Protein AF-A0A6N9Z8T5-F1 (afdb_monomer)

Solvent-accessible surface area (backbone atoms only — not comparable to full-atom values): 19908 Å² total; per-residue (Å²): 130,80,79,78,50,82,59,56,23,28,46,46,47,50,52,37,53,75,67,70,48,54,72,66,52,38,28,56,35,6,56,72,63,30,86,87,50,75,51,44,50,63,69,56,51,54,30,20,47,70,57,76,38,83,77,75,54,72,61,49,42,52,19,49,19,59,31,62,47,42,64,58,58,70,54,64,28,48,66,93,42,38,81,41,68,28,82,37,85,72,43,36,85,70,68,31,24,15,46,58,56,45,63,73,52,71,75,62,76,79,84,77,61,65,94,49,71,27,40,59,50,48,53,50,50,54,48,47,44,50,48,51,51,45,51,51,52,47,53,46,49,51,52,53,51,53,53,48,50,55,53,49,54,52,48,51,49,52,42,52,53,50,32,73,72,42,92,43,67,72,58,27,53,54,36,53,53,48,48,54,51,50,53,31,37,52,31,49,44,51,48,52,52,49,51,55,46,48,53,44,51,51,52,38,46,76,73,70,49,83,76,56,66,73,57,52,51,57,55,49,57,74,56,56,77,60,54,81,83,78,58,53,58,60,71,58,25,50,54,49,48,24,59,77,68,70,45,93,55,57,60,50,78,72,50,90,51,50,73,54,32,40,48,54,42,55,51,48,45,53,48,36,49,52,54,20,66,69,36,71,93,58,28,63,68,39,37,52,48,30,53,51,55,42,50,38,46,47,55,72,29,67,89,34,67,80,28,46,76,69,56,61,48,68,64,50,31,64,70,40,42,68,47,22,62,75,69,62,45,78,62,61,60,68,73,79,56,83,92,84,74,90,79,65,63,69,66,54,48,60,64,64,68,76,113

pLDDT: mean 73.82, std 14.18, range [29.81, 97.25]

Nearest PDB structures (foldseek):
  2v0o-assembly2_C  TM=2.988E-01  e=8.158E-01  Homo sapiens
  4zva-assembly1_B  TM=3.288E-01  e=4.352E+00  Escherichia coli K-12
  4zvb-assembly2_D  TM=3.282E-01  e=5.366E+00  Escherichia coli K-12
  7aan-assembly1_B  TM=2.754E-01  e=2.864E+00  Homo sapiens
  7aal-assembly1_B  TM=2.688E-01  e=4.003E+00  Homo sapiens

Foldseek 3Di:
DPDQDPALLSLLVVLCVLLVHDLVQLQVQLVVQLPPQDGDDSVNNVCSNVVVDRDDDPSRLVSNCRSSVHDSLSSQADLLFQADQRPHPPRNVVSHGSVRSVVVPPPPDPVPRDDGSNNVVVLVSVLSNLLVVLVVVLVVLLVVLVVLVVVLVVLLVVLVVVLVVDPDPVSNVLSVLLNLLSLLLNLLLLVVSVVSNVVSVVVNVVSVHDDPVVVVVVSVVSVVVPPVPRHDDNVRSLVVLCVLLVNPCSCLLVDPPLVSLLCSLVVSLVVLLVVLVVCPVVNQSSLSSSVSNNSSSCSSCVVPVSSVVSDPLVVSQVSSVVVCVLQVNDGPVVVPDDDDDPDPSVVVNVVSVPD

Structure (mmCIF, N/CA/C/O backbone):
data_AF-A0A6N9Z8T5-F1
#
_entry.id   AF-A0A6N9Z8T5-F1
#
loop_
_atom_site.group_PDB
_atom_site.id
_atom_site.type_symbol
_atom_site.label_atom_id
_atom_site.label_alt_id
_atom_site.label_comp_id
_atom_site.label_asym_id
_atom_site.label_entity_id
_atom_site.label_seq_id
_atom_site.pdbx_PDB_ins_code
_atom_site.Cartn_x
_atom_site.Cartn_y
_atom_site.Cartn_z
_atom_site.occupancy
_atom_site.B_iso_or_equiv
_atom_site.auth_seq_id
_atom_site.auth_comp_id
_atom_site.auth_asym_id
_atom_site.auth_atom_id
_atom_site.pdbx_PDB_model_num
ATOM 1 N N . MET A 1 1 ? -4.431 -19.163 17.901 1.00 39.31 1 MET A N 1
ATOM 2 C CA . MET A 1 1 ? -5.172 -17.897 17.688 1.00 39.31 1 MET A CA 1
ATOM 3 C C . MET A 1 1 ? -6.662 -18.212 17.693 1.00 39.31 1 MET A C 1
ATOM 5 O O . MET A 1 1 ? -7.067 -19.057 16.906 1.00 39.31 1 MET A O 1
ATOM 9 N N . ARG A 1 2 ? -7.466 -17.622 18.594 1.00 37.50 2 ARG A N 1
ATOM 10 C CA . ARG A 1 2 ? -8.939 -17.754 18.542 1.00 37.50 2 ARG A CA 1
ATOM 11 C C . ARG A 1 2 ? -9.430 -17.256 17.174 1.00 37.50 2 ARG A C 1
ATOM 13 O O . ARG A 1 2 ? -8.887 -16.268 16.684 1.00 37.50 2 ARG A O 1
ATOM 20 N N . LYS A 1 3 ? -10.413 -17.942 16.571 1.00 45.28 3 LYS A N 1
ATOM 21 C CA . LYS A 1 3 ? -11.135 -17.487 15.367 1.00 45.28 3 LYS A CA 1
ATOM 22 C C . LYS A 1 3 ? -11.494 -16.012 15.592 1.00 45.28 3 LYS A C 1
ATOM 24 O O . LYS A 1 3 ? -12.227 -15.728 16.538 1.00 45.28 3 LYS A O 1
ATOM 29 N N . ARG A 1 4 ? -10.905 -15.082 14.824 1.00 55.09 4 ARG A N 1
ATOM 30 C CA . ARG A 1 4 ? -11.317 -13.670 14.874 1.00 55.09 4 ARG A CA 1
ATOM 31 C C . ARG A 1 4 ? -12.806 -13.664 14.544 1.00 55.09 4 ARG A C 1
ATOM 33 O O . ARG A 1 4 ? -13.203 -14.253 13.543 1.00 55.09 4 ARG A O 1
ATOM 40 N N . SER A 1 5 ? -13.614 -13.135 15.449 1.00 53.88 5 SER A N 1
ATOM 41 C CA . SER A 1 5 ? -15.063 -13.138 15.326 1.00 53.88 5 SER A CA 1
ATOM 42 C C . SER A 1 5 ? -15.447 -12.203 14.186 1.00 53.88 5 SER A C 1
ATOM 44 O O . SER A 1 5 ? -15.178 -11.006 14.232 1.00 53.88 5 SER A O 1
ATOM 46 N N . GLU A 1 6 ? -16.008 -12.787 13.133 1.00 75.00 6 GLU A N 1
ATOM 47 C CA . GLU A 1 6 ? -16.496 -12.070 11.961 1.00 75.00 6 GLU A CA 1
ATOM 48 C C . GLU A 1 6 ? -17.589 -11.073 12.386 1.00 75.00 6 GLU A C 1
ATOM 50 O O . GLU A 1 6 ? -18.514 -11.426 13.122 1.00 75.00 6 GLU A O 1
ATOM 55 N N . GLY A 1 7 ? -17.469 -9.819 11.941 1.00 85.88 7 GLY A N 1
ATOM 56 C CA . GLY A 1 7 ? -18.470 -8.770 12.149 1.00 85.88 7 GLY A CA 1
ATOM 57 C C . GLY A 1 7 ? -18.211 -7.797 13.309 1.00 85.88 7 GLY A C 1
ATOM 58 O O . GLY A 1 7 ? -17.271 -7.923 14.097 1.00 85.88 7 GLY A O 1
ATOM 59 N N . LEU A 1 8 ? -19.088 -6.792 13.403 1.00 88.69 8 LEU A N 1
ATOM 60 C CA . LEU A 1 8 ? -18.984 -5.647 14.317 1.00 88.69 8 LEU A CA 1
ATOM 61 C C . LEU A 1 8 ? -18.851 -6.056 15.792 1.00 88.69 8 LEU A C 1
ATOM 63 O O . LEU A 1 8 ? -17.946 -5.604 16.491 1.00 88.69 8 LEU A O 1
ATOM 67 N N . GLY A 1 9 ? -19.728 -6.945 16.262 1.00 92.12 9 GLY A N 1
ATOM 68 C CA . GLY A 1 9 ? -19.735 -7.416 17.649 1.00 92.12 9 GLY A CA 1
ATOM 69 C C . GLY A 1 9 ? -18.440 -8.107 18.063 1.00 92.12 9 GLY A C 1
ATOM 70 O O . GLY A 1 9 ? -17.908 -7.870 19.148 1.00 92.12 9 GLY A O 1
ATOM 71 N N . GLY A 1 10 ? -17.893 -8.914 17.153 1.00 90.69 10 GLY A N 1
ATOM 72 C CA . GLY A 1 10 ? -16.620 -9.582 17.347 1.00 90.69 10 GLY A CA 1
ATOM 73 C C . GLY A 1 10 ? -15.454 -8.615 17.507 1.00 90.69 10 GLY A C 1
ATOM 74 O O . GLY A 1 10 ? -14.617 -8.784 18.398 1.00 90.69 10 GLY A O 1
ATOM 75 N N . ARG A 1 11 ? -15.452 -7.562 16.687 1.00 89.56 11 ARG A N 1
ATOM 76 C CA . ARG A 1 11 ? -14.461 -6.488 16.739 1.00 89.56 11 ARG A CA 1
ATOM 77 C C . ARG A 1 11 ? -14.548 -5.679 18.029 1.00 89.56 11 ARG A C 1
ATOM 79 O O . ARG A 1 11 ? -13.515 -5.446 18.651 1.00 89.56 11 ARG A O 1
ATOM 86 N N . ILE A 1 12 ? -15.757 -5.315 18.466 1.00 93.06 12 ILE A N 1
ATOM 87 C CA . ILE A 1 12 ? -15.986 -4.609 19.739 1.00 93.06 12 ILE A CA 1
ATOM 88 C C . ILE A 1 12 ? -15.460 -5.443 20.912 1.00 93.06 12 ILE A C 1
ATOM 90 O O . ILE A 1 12 ? -14.682 -4.933 21.718 1.00 93.06 12 ILE A O 1
ATOM 94 N N . ALA A 1 13 ? -15.805 -6.735 20.968 1.00 93.88 13 ALA A N 1
ATOM 95 C CA . ALA A 1 13 ? -15.322 -7.635 22.013 1.00 93.88 13 ALA A CA 1
ATOM 96 C C . ALA A 1 13 ? -13.790 -7.716 22.022 1.00 93.88 13 ALA A C 1
ATOM 98 O O . ALA A 1 13 ? -13.155 -7.625 23.074 1.00 93.88 13 ALA A O 1
ATOM 99 N N . TRP A 1 14 ? -13.183 -7.873 20.842 1.00 89.50 14 TRP A N 1
ATOM 100 C CA . TRP A 1 14 ? -11.733 -7.952 20.700 1.00 89.50 14 TRP A CA 1
ATOM 101 C C . TRP A 1 14 ? -11.038 -6.655 21.142 1.00 89.50 14 TRP A C 1
ATOM 103 O O . TRP A 1 14 ? -10.092 -6.726 21.924 1.00 89.50 14 TRP A O 1
ATOM 113 N N . LEU A 1 15 ? -11.540 -5.485 20.728 1.00 89.44 15 LEU A N 1
ATOM 114 C CA . LEU A 1 15 ? -11.015 -4.179 21.143 1.00 89.44 15 LEU A CA 1
ATOM 115 C C . LEU A 1 15 ? -11.153 -3.958 22.652 1.00 89.44 15 LEU A C 1
ATOM 117 O O . LEU A 1 15 ? -10.188 -3.555 23.296 1.00 89.44 15 LEU A O 1
ATOM 121 N N . ARG A 1 16 ? -12.310 -4.288 23.240 1.00 93.31 16 ARG A N 1
ATOM 122 C CA . ARG A 1 16 ? -12.526 -4.215 24.692 1.00 93.31 16 ARG A CA 1
ATOM 123 C C . ARG A 1 16 ? -11.528 -5.091 25.453 1.00 93.31 16 ARG A C 1
ATOM 125 O O . ARG A 1 16 ? -10.909 -4.630 26.412 1.00 93.31 16 ARG A O 1
ATOM 132 N N . HIS A 1 17 ? -11.352 -6.341 25.019 1.00 90.62 17 HIS A N 1
ATOM 133 C CA . HIS A 1 17 ? -10.397 -7.265 25.629 1.00 90.62 17 HIS A CA 1
ATOM 134 C C . HIS A 1 17 ? -8.953 -6.779 25.499 1.00 90.62 17 HIS A C 1
ATOM 136 O O . HIS A 1 17 ? -8.186 -6.903 26.452 1.00 90.62 17 HIS A O 1
ATOM 142 N N . LEU A 1 18 ? -8.589 -6.207 24.351 1.00 81.62 18 LEU A N 1
ATOM 143 C CA . LEU A 1 18 ? -7.261 -5.644 24.125 1.00 81.62 18 LEU A CA 1
ATOM 144 C C . LEU A 1 18 ? -7.004 -4.406 25.004 1.00 81.62 18 LEU A C 1
ATOM 146 O O . LEU A 1 18 ? -5.881 -4.212 25.461 1.00 81.62 18 LEU A O 1
ATOM 150 N N . SER A 1 19 ? -8.045 -3.626 25.313 1.00 81.81 19 SER A N 1
ATOM 151 C CA . SER A 1 19 ? -7.997 -2.531 26.293 1.00 81.81 19 SER A CA 1
ATOM 152 C C . SER A 1 19 ? -7.996 -2.999 27.756 1.00 81.81 19 SER A C 1
ATOM 154 O O . SER A 1 19 ? -7.839 -2.173 28.651 1.00 81.81 19 SER A O 1
ATOM 156 N N . GLY A 1 20 ? -8.176 -4.298 28.021 1.00 86.88 20 GLY A N 1
ATOM 157 C CA . GLY A 1 20 ? -8.212 -4.856 29.376 1.00 86.88 20 GLY A CA 1
ATOM 158 C C . GLY A 1 20 ? -9.459 -4.486 30.186 1.00 86.88 20 GLY A C 1
ATOM 159 O O . GLY A 1 20 ? -9.417 -4.561 31.409 1.00 86.88 20 GLY A O 1
ATOM 160 N N . LEU A 1 21 ? -10.552 -4.083 29.529 1.00 91.88 21 LEU A N 1
ATOM 161 C CA . LEU A 1 21 ? -11.784 -3.643 30.193 1.00 91.88 21 LEU A CA 1
ATOM 162 C C . LEU A 1 21 ? -12.809 -4.784 30.289 1.00 91.88 21 LEU A C 1
ATOM 164 O O . LEU A 1 21 ? -13.015 -5.549 29.337 1.00 91.88 21 LEU A O 1
ATOM 168 N N . SER A 1 22 ? -13.488 -4.892 31.430 1.00 96.25 22 SER A N 1
ATOM 169 C CA . SER A 1 22 ? -14.684 -5.731 31.564 1.00 96.25 22 SER A CA 1
ATOM 170 C C . SER A 1 22 ? -15.893 -5.087 30.866 1.00 96.25 22 SER A C 1
ATOM 172 O O . SER A 1 22 ? -15.829 -3.946 30.403 1.00 96.25 22 SER A O 1
ATOM 174 N N . VAL A 1 23 ? -16.999 -5.825 30.730 1.00 97.25 23 VAL A N 1
ATOM 175 C CA . VAL A 1 23 ? -18.243 -5.264 30.165 1.00 97.25 23 VAL A CA 1
ATOM 176 C C . VAL A 1 23 ? -18.761 -4.159 31.090 1.00 97.25 23 VAL A C 1
ATOM 178 O O . VAL A 1 23 ? -19.171 -3.095 30.633 1.00 97.25 23 VAL A O 1
ATOM 181 N N . GLU A 1 24 ? -18.668 -4.404 32.391 1.00 97.06 24 GLU A N 1
ATOM 182 C CA . GLU A 1 24 ? -19.081 -3.529 33.476 1.00 97.06 24 GLU A CA 1
ATOM 183 C C . GLU A 1 24 ? -18.257 -2.229 33.476 1.00 97.06 24 GLU A C 1
ATOM 185 O O . GLU A 1 24 ? -18.825 -1.141 33.583 1.00 97.06 24 GLU A O 1
ATOM 190 N N . ASP A 1 25 ? -16.942 -2.313 33.234 1.00 95.31 25 ASP A N 1
ATOM 191 C CA . ASP A 1 25 ? -16.071 -1.135 33.110 1.00 95.31 25 ASP A CA 1
ATOM 192 C C . ASP A 1 25 ? -16.461 -0.246 31.926 1.00 95.31 25 ASP A C 1
ATOM 194 O O . ASP A 1 25 ? -16.451 0.981 32.041 1.00 95.31 25 ASP A O 1
ATOM 198 N N . VAL A 1 26 ? -16.808 -0.848 30.782 1.00 95.44 26 VAL A N 1
ATOM 199 C CA . VAL A 1 26 ? -17.222 -0.103 29.582 1.00 95.44 26 VAL A CA 1
ATOM 200 C C . VAL A 1 26 ? -18.555 0.600 29.817 1.00 95.44 26 VAL A C 1
ATOM 202 O O . VAL A 1 26 ? -18.696 1.765 29.448 1.00 95.44 26 VAL A O 1
ATOM 205 N N . VAL A 1 27 ? -19.513 -0.061 30.470 1.00 95.88 27 VAL A N 1
ATOM 206 C CA . VAL A 1 27 ? -20.801 0.546 30.847 1.00 95.88 27 VAL A CA 1
ATOM 207 C C . VAL A 1 27 ? -20.580 1.715 31.811 1.00 95.88 27 VAL A C 1
ATOM 209 O O . VAL A 1 27 ? -21.013 2.832 31.530 1.00 95.88 27 VAL A O 1
ATOM 212 N N . ALA A 1 28 ? -19.804 1.514 32.879 1.00 93.94 28 ALA A N 1
ATOM 213 C CA . ALA A 1 28 ? -19.499 2.563 33.852 1.00 93.94 28 ALA A CA 1
ATOM 214 C C . ALA A 1 28 ? -18.686 3.727 33.247 1.00 93.94 28 ALA A C 1
ATOM 216 O O . ALA A 1 28 ? -18.812 4.884 33.658 1.00 93.94 28 ALA A O 1
ATOM 217 N N . ALA A 1 29 ? -17.806 3.455 32.279 1.00 91.94 29 ALA A N 1
ATOM 218 C CA . ALA A 1 29 ? -17.087 4.491 31.538 1.00 91.94 29 ALA A CA 1
ATOM 219 C C . ALA A 1 29 ? -18.013 5.251 30.580 1.00 91.94 29 ALA A C 1
ATOM 221 O O . ALA A 1 29 ? -17.902 6.474 30.481 1.00 91.94 29 ALA A O 1
ATOM 222 N N . SER A 1 30 ? -18.939 4.552 29.916 1.00 93.56 30 SER A N 1
ATOM 223 C CA . SER A 1 30 ? -19.968 5.166 29.081 1.00 93.56 30 SER A CA 1
ATOM 224 C C . SER A 1 30 ? -20.829 6.114 29.911 1.00 93.56 30 SER A C 1
ATOM 226 O O . SER A 1 30 ? -20.929 7.281 29.551 1.00 93.56 30 SER A O 1
ATOM 228 N N . GLU A 1 31 ? -21.368 5.684 31.051 1.00 91.62 31 GLU A N 1
ATOM 229 C CA . GLU A 1 31 ? -22.196 6.531 31.924 1.00 91.62 31 GLU A CA 1
ATOM 230 C C . GLU A 1 31 ? -21.490 7.826 32.333 1.00 91.62 31 GLU A C 1
ATOM 232 O O . GLU A 1 31 ? -22.061 8.910 32.219 1.00 91.62 31 GLU A O 1
ATOM 237 N N . ARG A 1 32 ? -20.216 7.731 32.726 1.00 90.75 32 ARG A N 1
ATOM 238 C CA . ARG A 1 32 ? -19.420 8.900 33.127 1.00 90.75 32 ARG A CA 1
ATOM 239 C C . ARG A 1 32 ? -19.120 9.856 31.975 1.00 90.75 32 ARG A C 1
ATOM 241 O O . ARG A 1 32 ? -19.073 11.062 32.190 1.00 90.75 32 ARG A O 1
ATOM 248 N N . LYS A 1 33 ? -18.870 9.333 30.772 1.00 86.50 33 LYS A N 1
ATOM 249 C CA . LYS A 1 33 ? -18.385 10.125 29.628 1.00 86.50 33 LYS A CA 1
ATOM 250 C C . LYS A 1 33 ? -19.478 10.580 28.663 1.00 86.50 33 LYS A C 1
ATOM 252 O O . LYS A 1 33 ? -19.209 11.433 27.826 1.00 86.50 33 LYS A O 1
ATOM 257 N N . SER A 1 34 ? -20.693 10.039 28.752 1.00 74.88 34 SER A N 1
ATOM 258 C CA . SER A 1 34 ? -21.723 10.268 27.726 1.00 74.88 34 SER A CA 1
ATOM 259 C C . SER A 1 34 ? -22.392 11.650 27.781 1.00 74.88 34 SER A C 1
ATOM 261 O O . SER A 1 34 ? -23.200 11.933 26.909 1.00 74.88 34 SER A O 1
ATOM 263 N N . ALA A 1 35 ? -22.077 12.526 28.747 1.00 72.69 35 ALA A N 1
ATOM 264 C CA . ALA A 1 35 ? -22.530 13.930 28.805 1.00 72.69 35 ALA A CA 1
ATOM 265 C C . ALA A 1 35 ? -24.035 14.164 28.498 1.00 72.69 35 ALA A C 1
ATOM 267 O O . ALA A 1 35 ? -24.404 15.166 27.893 1.00 72.69 35 ALA A O 1
ATOM 268 N N . GLY A 1 36 ? -24.913 13.236 28.901 1.00 71.62 36 GLY A N 1
ATOM 269 C CA . GLY A 1 36 ? -26.363 13.307 28.652 1.00 71.62 36 GLY A CA 1
ATOM 270 C C . GLY A 1 36 ? -26.871 12.508 27.443 1.00 71.62 36 GLY A C 1
ATOM 271 O O . GLY A 1 36 ? -28.079 12.434 27.230 1.00 71.62 36 GLY A O 1
ATOM 272 N N . VAL A 1 37 ? -25.991 11.861 26.677 1.00 74.12 37 VAL A N 1
ATOM 273 C CA . VAL A 1 37 ? -26.363 10.826 25.700 1.00 74.12 37 VAL A CA 1
ATOM 274 C C . VAL A 1 37 ? -26.724 9.543 26.452 1.00 74.12 37 VAL A C 1
ATOM 276 O O . VAL A 1 37 ? -26.081 9.211 27.449 1.00 74.12 37 VAL A O 1
ATOM 279 N N . ASN A 1 38 ? -27.757 8.830 25.985 1.00 82.94 38 ASN A N 1
ATOM 280 C CA . ASN A 1 38 ? -28.212 7.571 26.582 1.00 82.94 38 ASN A CA 1
ATOM 281 C C . ASN A 1 38 ? -27.022 6.626 26.827 1.00 82.94 38 ASN A C 1
ATOM 283 O O . ASN A 1 38 ? -26.410 6.179 25.851 1.00 82.94 38 ASN A O 1
ATOM 287 N N . PRO A 1 39 ? -26.697 6.312 28.094 1.00 88.06 39 PRO A N 1
ATOM 288 C CA . PRO A 1 39 ? -25.551 5.477 28.402 1.00 88.06 39 PRO A CA 1
ATOM 289 C C . PRO A 1 39 ? -25.735 4.069 27.840 1.00 88.06 39 PRO A C 1
ATOM 291 O O . PRO A 1 39 ? -26.852 3.548 27.721 1.00 88.06 39 PRO A O 1
ATOM 294 N N . LEU A 1 40 ? -24.614 3.449 27.482 1.00 93.81 40 LEU A N 1
ATOM 295 C CA . LEU A 1 40 ? -24.599 2.104 26.935 1.00 93.81 40 LEU A CA 1
ATOM 296 C C . LEU A 1 40 ? -25.065 1.108 28.001 1.00 93.81 40 LEU A C 1
ATOM 298 O O . LEU A 1 40 ? -24.418 0.942 29.028 1.00 93.81 40 LEU A O 1
ATOM 302 N N . LYS A 1 41 ? -26.166 0.399 27.742 1.00 96.00 41 LYS A N 1
ATOM 303 C CA . LYS A 1 41 ? -26.648 -0.661 28.638 1.00 96.00 41 LYS A CA 1
ATOM 304 C C . LYS A 1 41 ? -25.788 -1.917 28.508 1.00 96.00 41 LYS A C 1
ATOM 306 O O . LYS A 1 41 ? -25.418 -2.311 27.401 1.00 96.00 41 LYS A O 1
ATOM 311 N N . GLU A 1 42 ? -25.582 -2.619 29.618 1.00 97.12 42 GLU A N 1
ATOM 312 C CA . GLU A 1 42 ? -24.847 -3.891 29.647 1.00 97.12 42 GLU A CA 1
ATOM 313 C C . GLU A 1 42 ? -25.438 -4.934 28.682 1.00 97.12 42 GLU A C 1
ATOM 315 O O . GLU A 1 42 ? -24.719 -5.584 27.921 1.00 97.12 42 GLU A O 1
ATOM 320 N N . SER A 1 43 ? -26.771 -5.048 28.645 1.00 96.88 43 SER A N 1
ATOM 321 C CA . SER A 1 43 ? -27.478 -5.971 27.750 1.00 96.88 43 SER A CA 1
ATOM 322 C C . SER A 1 43 ? -27.248 -5.651 26.272 1.00 96.88 43 SER A C 1
ATOM 324 O O . SER A 1 43 ? -27.117 -6.570 25.463 1.00 96.88 43 SER A O 1
ATOM 326 N N . THR A 1 44 ? -27.146 -4.368 25.915 1.00 96.50 44 THR A N 1
ATOM 327 C CA . THR A 1 44 ? -26.801 -3.933 24.557 1.00 96.50 44 THR A CA 1
ATOM 328 C C . THR A 1 44 ? -25.403 -4.413 24.187 1.00 96.50 44 THR A C 1
ATOM 330 O O . THR A 1 44 ? -25.244 -5.037 23.139 1.00 96.50 44 THR A O 1
ATOM 333 N N . LEU A 1 45 ? -24.408 -4.177 25.050 1.00 96.81 45 LEU A N 1
ATOM 334 C CA . LEU A 1 45 ? -23.026 -4.582 24.792 1.00 96.81 45 LEU A CA 1
ATOM 335 C C . LEU A 1 45 ? -22.905 -6.106 24.645 1.00 96.81 45 LEU A C 1
ATOM 337 O O . LEU A 1 45 ? -22.350 -6.584 23.660 1.00 96.81 45 LEU A O 1
ATOM 341 N N . ARG A 1 46 ? -23.520 -6.888 25.541 1.00 97.25 46 ARG A N 1
ATOM 342 C CA . ARG A 1 46 ? -23.528 -8.361 25.431 1.00 97.25 46 ARG A CA 1
ATOM 343 C C . ARG A 1 46 ? -24.250 -8.860 24.172 1.00 97.25 46 ARG A C 1
ATOM 345 O O . ARG A 1 46 ? -23.812 -9.831 23.552 1.00 97.25 46 ARG A O 1
ATOM 352 N N . ASN A 1 47 ? -25.344 -8.214 23.768 1.00 96.56 47 ASN A N 1
ATOM 353 C CA . ASN A 1 47 ? -26.057 -8.570 22.538 1.00 96.56 47 ASN A CA 1
ATOM 354 C C . ASN A 1 47 ? -25.240 -8.256 21.280 1.00 96.56 47 ASN A C 1
ATOM 356 O O . ASN A 1 47 ? -25.288 -9.039 20.333 1.00 96.56 47 ASN A O 1
ATOM 360 N N . LEU A 1 48 ? -24.477 -7.159 21.277 1.00 95.06 48 LEU A N 1
ATOM 361 C CA . LEU A 1 48 ? -23.530 -6.852 20.206 1.00 95.06 48 LEU A CA 1
ATOM 362 C C . LEU A 1 48 ? -22.423 -7.907 20.160 1.00 95.06 48 LEU A C 1
ATOM 364 O O . LEU A 1 48 ? -22.257 -8.562 19.140 1.00 95.06 48 LEU A O 1
ATOM 368 N N . GLU A 1 49 ? -21.717 -8.145 21.270 1.00 95.38 49 GLU A N 1
ATOM 369 C CA . GLU A 1 49 ? -20.571 -9.070 21.312 1.00 95.38 49 GLU A CA 1
ATOM 370 C C . GLU A 1 49 ? -20.938 -10.528 20.995 1.00 95.38 49 GLU A C 1
ATOM 372 O O . GLU A 1 49 ? -20.123 -11.267 20.446 1.00 95.38 49 GLU A O 1
ATOM 377 N N . SER A 1 50 ? -22.173 -10.944 21.293 1.00 95.00 50 SER A N 1
ATOM 378 C CA . SER A 1 50 ? -22.698 -12.268 20.923 1.00 95.00 50 SER A CA 1
ATOM 379 C C . SER A 1 50 ? -23.223 -12.360 19.485 1.00 95.00 50 SER A C 1
ATOM 381 O O . SER A 1 50 ? -23.600 -13.446 19.048 1.00 95.00 50 SER A O 1
ATOM 383 N N . GLY A 1 51 ? -23.293 -11.242 18.756 1.00 92.50 51 GLY A N 1
ATOM 384 C CA . GLY A 1 51 ? -23.848 -11.169 17.401 1.00 92.50 51 GLY A CA 1
ATOM 385 C C . GLY A 1 51 ? -25.380 -11.209 17.329 1.00 92.50 51 GLY A C 1
ATOM 386 O O . GLY A 1 51 ? -25.935 -11.241 16.231 1.00 92.50 51 GLY A O 1
ATOM 387 N N . ARG A 1 52 ? -26.085 -11.191 18.472 1.00 93.69 52 ARG A N 1
ATOM 388 C CA . ARG A 1 52 ? -27.559 -11.111 18.520 1.00 93.69 52 ARG A CA 1
ATOM 389 C C . ARG A 1 52 ? -28.076 -9.770 18.007 1.00 93.69 52 ARG A C 1
ATOM 391 O O . ARG A 1 52 ? -29.128 -9.722 17.378 1.00 93.69 52 ARG A O 1
ATOM 398 N N . LYS A 1 53 ? -27.340 -8.690 18.276 1.00 93.50 53 LYS A N 1
ATOM 399 C CA . LYS A 1 53 ? -27.583 -7.356 17.725 1.00 93.50 53 LYS A CA 1
ATOM 400 C C . LYS A 1 53 ? -26.526 -7.080 16.655 1.00 93.50 53 LYS A C 1
ATOM 402 O O . LYS A 1 53 ? -25.339 -7.076 16.965 1.00 93.50 53 LYS A O 1
ATOM 407 N N . LYS A 1 54 ? -26.962 -6.899 15.405 1.00 88.38 54 LYS A N 1
ATOM 408 C CA . LYS A 1 54 ? -26.076 -6.661 14.249 1.00 88.38 54 LYS A CA 1
ATOM 409 C C . LYS A 1 54 ? -25.793 -5.180 14.015 1.00 88.38 54 LYS A C 1
ATOM 411 O O . LYS A 1 54 ? -24.695 -4.836 13.596 1.00 88.38 54 LYS A O 1
ATOM 416 N N . ASP A 1 55 ? -26.759 -4.334 14.359 1.00 86.88 55 ASP A N 1
ATOM 417 C CA . ASP A 1 55 ? -26.708 -2.901 14.094 1.00 86.88 55 ASP A CA 1
ATOM 418 C C . ASP A 1 55 ? -26.411 -2.113 15.365 1.00 86.88 55 ASP A C 1
ATOM 420 O O . ASP A 1 55 ? -26.849 -2.469 16.462 1.00 86.88 55 ASP A O 1
ATOM 424 N N . LEU A 1 56 ? -25.696 -1.007 15.210 1.00 89.56 56 LEU A N 1
ATOM 425 C CA . LEU A 1 56 ? -25.331 -0.101 16.287 1.00 89.56 56 LEU A CA 1
ATOM 426 C C . LEU A 1 56 ? -25.907 1.276 15.973 1.00 89.56 56 LEU A C 1
ATOM 428 O O . LEU A 1 56 ? -25.631 1.835 14.914 1.00 89.56 56 LEU A O 1
ATOM 432 N N . SER A 1 57 ? -26.716 1.829 16.877 1.00 91.25 57 SER A N 1
ATOM 433 C CA . SER A 1 57 ? -27.183 3.206 16.699 1.00 91.25 57 SER A CA 1
ATOM 434 C C . SER A 1 57 ? -26.022 4.190 16.861 1.00 91.25 57 SER A C 1
ATOM 436 O O . SER A 1 57 ? -25.052 3.912 17.567 1.00 91.25 57 SER A O 1
ATOM 438 N N . LEU A 1 58 ? -26.135 5.378 16.261 1.00 89.12 58 LEU A N 1
ATOM 439 C CA . LEU A 1 58 ? -25.103 6.412 16.380 1.00 89.12 58 LEU A CA 1
ATOM 440 C C . LEU A 1 58 ? -24.829 6.798 17.846 1.00 89.12 58 LEU A C 1
ATOM 442 O O . LEU A 1 58 ? -23.675 6.962 18.229 1.00 89.12 58 LEU A O 1
ATOM 446 N N . ALA A 1 59 ? -25.869 6.876 18.682 1.00 90.62 59 ALA A N 1
ATOM 447 C CA . ALA A 1 59 ? -25.723 7.149 20.113 1.00 90.62 59 ALA A CA 1
ATOM 448 C C . ALA A 1 59 ? -24.926 6.047 20.835 1.00 90.62 59 ALA A C 1
ATOM 450 O O . ALA A 1 59 ? -24.021 6.352 21.608 1.00 90.62 59 ALA A O 1
ATOM 451 N N . GLU A 1 60 ? -25.208 4.772 20.544 1.00 94.00 60 GLU A N 1
ATOM 452 C CA . GLU A 1 60 ? -24.461 3.637 21.107 1.00 94.00 60 GLU A CA 1
ATOM 453 C C . GLU A 1 60 ? -23.011 3.601 20.604 1.00 94.00 60 GLU A C 1
ATOM 455 O O . GLU A 1 60 ? -22.110 3.270 21.373 1.00 94.00 60 GLU A O 1
ATOM 460 N N . LEU A 1 61 ? -22.767 3.980 19.344 1.00 92.62 61 LEU A N 1
ATOM 461 C CA . LEU A 1 61 ? -21.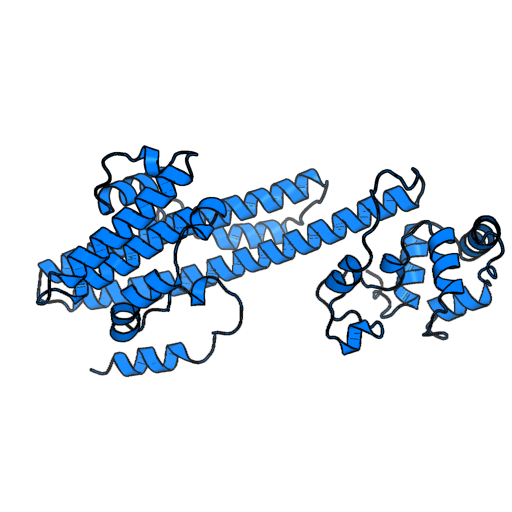424 4.095 18.773 1.00 92.62 61 LEU A CA 1
ATOM 462 C C . LEU A 1 61 ? -20.599 5.181 19.464 1.00 92.62 61 LEU A C 1
ATOM 464 O O . LEU A 1 61 ? -19.456 4.927 19.837 1.00 92.62 61 LEU A O 1
ATOM 468 N N . VAL A 1 62 ? -21.174 6.368 19.668 1.00 90.19 62 VAL A N 1
ATOM 469 C CA . VAL A 1 62 ? -20.512 7.470 20.384 1.00 90.19 62 VAL A CA 1
ATOM 470 C C . VAL A 1 62 ? -20.247 7.082 21.840 1.00 90.19 62 VAL A C 1
ATOM 472 O O . VAL A 1 62 ? -19.141 7.286 22.338 1.00 90.19 62 VAL A O 1
ATOM 475 N N . ALA A 1 63 ? -21.217 6.450 22.505 1.00 92.38 63 ALA A N 1
ATOM 476 C CA . ALA A 1 63 ? -21.072 5.965 23.875 1.00 92.38 63 ALA A CA 1
ATOM 477 C C . ALA A 1 63 ? -19.952 4.914 24.010 1.00 92.38 63 ALA A C 1
ATOM 479 O O . ALA A 1 63 ? -19.124 5.007 24.918 1.00 92.38 63 ALA A O 1
ATOM 480 N N . LEU A 1 64 ? -19.883 3.948 23.085 1.00 93.38 64 LEU A N 1
ATOM 481 C CA . LEU A 1 64 ? -18.812 2.947 23.022 1.00 93.38 64 LEU A CA 1
ATOM 482 C C . LEU A 1 64 ? -17.448 3.567 22.728 1.00 93.38 64 LEU A C 1
ATOM 484 O O . LEU A 1 64 ? -16.467 3.224 23.381 1.00 93.38 64 LEU A O 1
ATOM 488 N N . SER A 1 65 ? -17.393 4.476 21.757 1.00 91.06 65 SER A N 1
ATOM 489 C CA . SER A 1 65 ? -16.189 5.212 21.371 1.00 91.06 65 SER A CA 1
ATOM 490 C C . SER A 1 65 ? -15.604 5.968 22.565 1.00 91.06 65 SER A C 1
ATOM 492 O O . SER A 1 65 ? -14.426 5.802 22.884 1.00 91.06 65 SER A O 1
ATOM 494 N N . ALA A 1 66 ? -16.444 6.703 23.298 1.00 88.56 66 ALA A N 1
ATOM 495 C CA . ALA A 1 66 ? -16.040 7.410 24.506 1.00 88.56 66 ALA A CA 1
ATOM 496 C C . ALA A 1 66 ? -15.581 6.448 25.617 1.00 88.56 66 ALA A C 1
ATOM 498 O O . ALA A 1 66 ? -14.551 6.680 26.261 1.00 88.56 66 ALA A O 1
ATOM 499 N N . ALA A 1 67 ? -16.318 5.355 25.839 1.00 91.94 67 ALA A N 1
ATOM 500 C CA . ALA A 1 67 ? -16.000 4.371 26.869 1.00 91.94 67 ALA A CA 1
ATOM 501 C C . ALA A 1 67 ? -14.662 3.659 26.613 1.00 91.94 67 ALA A C 1
ATOM 503 O O . ALA A 1 67 ? -13.853 3.534 27.530 1.00 91.94 67 ALA A O 1
ATOM 504 N N . LEU A 1 68 ? -14.413 3.249 25.366 1.00 90.31 68 LEU A N 1
ATOM 505 C CA . LEU A 1 68 ? -13.191 2.560 24.944 1.00 90.31 68 LEU A CA 1
ATOM 506 C C . LEU A 1 68 ? -12.021 3.510 24.660 1.00 90.31 68 LEU A C 1
ATOM 508 O O . LEU A 1 68 ? -10.898 3.037 24.502 1.00 90.31 68 LEU A O 1
ATOM 512 N N . ASP A 1 69 ? -12.271 4.822 24.618 1.00 86.69 69 ASP A N 1
ATOM 513 C CA . ASP A 1 69 ? -11.292 5.844 24.232 1.00 86.69 69 ASP A CA 1
ATOM 514 C C . ASP A 1 69 ? -10.737 5.615 22.809 1.00 86.69 69 ASP A C 1
ATOM 516 O O . ASP A 1 69 ? -9.543 5.761 22.537 1.00 86.69 69 ASP A O 1
ATOM 520 N N . LEU A 1 70 ? -11.626 5.211 21.892 1.00 86.56 70 LEU A N 1
ATOM 521 C CA . LEU A 1 70 ? -11.314 4.900 20.494 1.00 86.56 70 LEU A CA 1
ATOM 522 C C . LEU A 1 70 ? -12.159 5.746 19.546 1.00 86.56 70 LEU A C 1
ATOM 524 O O . LEU A 1 70 ? -13.350 5.897 19.804 1.00 86.56 70 LEU A O 1
ATOM 528 N N . PRO A 1 71 ? -11.615 6.231 18.417 1.00 85.06 71 PRO A N 1
ATOM 529 C CA . PRO A 1 71 ? -12.414 6.865 17.375 1.00 85.06 71 PRO A CA 1
ATOM 530 C C . PRO A 1 71 ? -13.541 5.941 16.878 1.00 85.06 71 PRO A C 1
ATOM 532 O O . PRO A 1 71 ? -13.297 4.741 16.710 1.00 85.06 71 PRO A O 1
ATOM 535 N N . PRO A 1 72 ? -14.740 6.472 16.560 1.00 88.69 72 PRO A N 1
ATOM 536 C CA . PRO A 1 72 ? -15.852 5.673 16.040 1.00 88.69 72 PRO A CA 1
ATOM 537 C C . PRO A 1 72 ? -15.473 4.822 14.823 1.00 88.69 72 PRO A C 1
ATOM 539 O O . PRO A 1 72 ? -15.884 3.667 14.727 1.00 88.69 72 PRO A O 1
ATOM 542 N N . ALA A 1 73 ? -14.623 5.356 13.940 1.00 86.25 73 ALA A N 1
ATOM 543 C CA . ALA A 1 73 ? -14.148 4.657 12.749 1.00 86.25 73 ALA A CA 1
ATOM 544 C C . ALA A 1 73 ? -13.521 3.291 13.077 1.00 86.25 73 ALA A C 1
ATOM 546 O O . ALA A 1 73 ? -13.848 2.311 12.418 1.00 86.25 73 ALA A O 1
ATOM 547 N N . LEU A 1 74 ? -12.708 3.187 14.139 1.00 85.44 74 LEU A N 1
ATOM 548 C CA . LEU A 1 74 ? -12.036 1.933 14.518 1.00 85.44 74 LEU A CA 1
ATOM 549 C C . LEU A 1 74 ? -12.985 0.858 15.054 1.00 85.44 74 LEU A C 1
ATOM 551 O O . LEU A 1 74 ? -12.644 -0.324 15.044 1.00 85.44 74 LEU A O 1
ATOM 555 N N . LEU A 1 75 ? -14.161 1.255 15.538 1.00 89.44 75 LEU A N 1
ATOM 556 C CA . LEU A 1 75 ? -15.201 0.312 15.944 1.00 89.44 75 LEU A CA 1
ATOM 557 C C . LEU A 1 75 ? -15.935 -0.224 14.714 1.00 89.44 75 LEU A C 1
ATOM 559 O O . LEU A 1 75 ? -16.245 -1.413 14.637 1.00 89.44 75 LEU A O 1
ATOM 563 N N . VAL A 1 76 ? -16.175 0.652 13.740 1.00 88.25 76 VAL A N 1
ATOM 564 C CA . VAL A 1 76 ? -17.025 0.389 12.578 1.00 88.25 76 VAL A CA 1
ATOM 565 C C . VAL A 1 76 ? -16.300 -0.379 11.473 1.00 88.25 76 VAL A C 1
ATOM 567 O O . VAL A 1 76 ? -16.897 -1.293 10.909 1.00 88.25 76 VAL A O 1
ATOM 570 N N . VAL A 1 77 ? -15.017 -0.114 11.217 1.00 89.44 77 VAL A N 1
ATOM 571 C CA . VAL A 1 77 ? -14.232 -0.767 10.145 1.00 89.44 77 VAL A CA 1
ATOM 572 C C . VAL A 1 77 ? -13.267 -1.833 10.668 1.00 89.44 77 VAL A C 1
ATOM 574 O O . VAL A 1 77 ? -12.780 -1.749 11.797 1.00 89.44 77 VAL A O 1
ATOM 577 N N . ASP A 1 78 ? -12.964 -2.847 9.852 1.00 87.69 78 ASP A N 1
ATOM 578 C CA . ASP A 1 78 ? -11.907 -3.814 10.167 1.00 87.69 78 ASP A CA 1
ATOM 579 C C . ASP A 1 78 ? -10.537 -3.264 9.768 1.00 87.69 78 ASP A C 1
ATOM 581 O O . ASP A 1 78 ? -10.033 -3.501 8.672 1.00 87.69 78 ASP A O 1
ATOM 585 N N . PHE A 1 79 ? -9.898 -2.533 10.676 1.00 80.88 79 PHE A N 1
ATOM 586 C CA . PHE A 1 79 ? -8.562 -1.990 10.424 1.00 80.88 79 PHE A CA 1
ATOM 587 C C . PHE A 1 79 ? -7.471 -3.071 10.308 1.00 80.88 79 PHE A C 1
ATOM 589 O O . PHE A 1 79 ? -6.364 -2.769 9.872 1.00 80.88 79 PHE A O 1
ATOM 596 N N . LEU A 1 80 ? -7.752 -4.318 10.714 1.00 77.88 80 LEU A N 1
ATOM 597 C CA . LEU A 1 80 ? -6.838 -5.449 10.527 1.00 77.88 80 LEU A CA 1
ATOM 598 C C . LEU A 1 80 ? -6.993 -6.098 9.149 1.00 77.88 80 LEU A C 1
ATOM 600 O O . LEU A 1 80 ? -6.303 -7.078 8.876 1.00 77.88 80 LEU A O 1
ATOM 604 N N . ARG A 1 81 ? -7.942 -5.613 8.343 1.00 80.44 81 ARG A N 1
ATOM 605 C CA . ARG A 1 81 ? -8.172 -6.007 6.955 1.00 80.44 81 ARG A CA 1
ATOM 606 C C . ARG A 1 81 ? -8.458 -4.761 6.106 1.00 80.44 81 ARG A C 1
ATOM 608 O O . ARG A 1 81 ? -9.552 -4.621 5.556 1.00 80.44 81 ARG A O 1
ATOM 615 N N . PRO A 1 82 ? -7.498 -3.824 6.017 1.00 80.06 82 PRO A N 1
ATOM 616 C CA . PRO A 1 82 ? -7.680 -2.523 5.377 1.00 80.06 82 PRO A CA 1
ATOM 617 C C . PRO A 1 82 ? -8.129 -2.617 3.912 1.00 80.06 82 PRO A C 1
ATOM 619 O O . PRO A 1 82 ? -8.821 -1.717 3.451 1.00 80.06 82 PRO A O 1
ATOM 622 N N . PHE A 1 83 ? -7.773 -3.686 3.197 1.00 82.69 83 PHE A N 1
ATOM 623 C CA . PHE A 1 83 ? -8.110 -3.873 1.780 1.00 82.69 83 PHE A CA 1
ATOM 624 C C . PHE A 1 83 ? -9.375 -4.708 1.535 1.00 82.69 83 PHE A C 1
ATOM 626 O O . PHE A 1 83 ? -9.850 -4.758 0.403 1.00 82.69 83 PHE A O 1
ATOM 633 N N . ASP A 1 84 ? -9.933 -5.346 2.567 1.00 85.69 84 ASP A N 1
ATOM 634 C CA . ASP A 1 84 ? -11.224 -6.024 2.441 1.00 85.69 84 ASP A CA 1
ATOM 635 C C . ASP A 1 84 ? -12.337 -4.975 2.290 1.00 85.69 84 ASP A C 1
ATOM 637 O O . ASP A 1 84 ? -12.231 -3.855 2.811 1.00 85.69 84 ASP A O 1
ATOM 641 N N . ALA A 1 85 ? -13.428 -5.358 1.618 1.00 87.88 85 ALA A N 1
ATOM 642 C CA . ALA A 1 85 ? -14.661 -4.577 1.597 1.00 87.88 85 ALA A CA 1
ATOM 643 C C . ALA A 1 85 ? -15.081 -4.227 3.032 1.00 87.88 85 ALA A C 1
ATOM 645 O O . ALA A 1 85 ? -14.958 -5.047 3.949 1.00 87.88 85 ALA A O 1
ATOM 646 N N . SER A 1 86 ? -15.547 -2.994 3.239 1.00 88.06 86 SER A N 1
ATOM 647 C CA . SER A 1 86 ? -15.818 -2.507 4.593 1.00 88.06 86 SER A CA 1
ATOM 648 C C . SER A 1 86 ? -16.885 -3.329 5.323 1.00 88.06 86 SER A C 1
ATOM 650 O O . SER A 1 86 ? -16.833 -3.450 6.549 1.00 88.06 86 SER A O 1
ATOM 652 N N . GLY A 1 87 ? -17.853 -3.896 4.589 1.00 86.00 87 GLY A N 1
ATOM 653 C CA . GLY A 1 87 ? -19.007 -4.585 5.166 1.00 86.00 87 GLY A CA 1
ATOM 654 C C . GLY A 1 87 ? -19.910 -3.660 5.990 1.00 86.00 87 GLY A C 1
ATOM 655 O O . GLY A 1 87 ? -20.723 -4.137 6.781 1.00 86.00 87 GLY A O 1
ATOM 656 N N . VAL A 1 88 ? -19.740 -2.340 5.851 1.00 83.81 88 VAL A N 1
ATOM 657 C CA . VAL A 1 88 ? -20.472 -1.300 6.579 1.00 83.81 88 VAL A CA 1
ATOM 658 C C . VAL A 1 88 ? -21.256 -0.468 5.580 1.00 83.81 88 VAL A C 1
ATOM 660 O O . VAL A 1 88 ? -20.685 0.147 4.688 1.00 83.81 88 VAL A O 1
ATOM 663 N N . GLU A 1 89 ? -22.566 -0.370 5.761 1.00 83.31 89 GLU A N 1
ATOM 664 C CA . GLU A 1 89 ? -23.411 0.500 4.940 1.00 83.31 89 GLU A CA 1
ATOM 665 C C . GLU A 1 89 ? -23.249 1.986 5.337 1.00 83.31 89 GLU A C 1
ATOM 667 O O . GLU A 1 89 ? -23.147 2.285 6.530 1.00 83.31 89 GLU A O 1
ATOM 672 N N . PRO A 1 90 ? -23.247 2.945 4.384 1.00 89.19 90 PRO A N 1
ATOM 673 C CA . PRO A 1 90 ? -23.443 2.774 2.938 1.00 89.19 90 PRO A CA 1
ATOM 674 C C . PRO A 1 90 ? -22.162 2.426 2.155 1.00 89.19 90 PRO A C 1
ATOM 676 O O . PRO A 1 90 ? -22.202 2.286 0.936 1.00 89.19 90 PRO A O 1
ATOM 679 N N . PHE A 1 91 ? -21.013 2.341 2.824 1.00 89.12 91 PHE A N 1
ATOM 680 C CA . PHE A 1 91 ? -19.701 2.211 2.189 1.00 89.12 91 PHE A CA 1
ATOM 681 C C . PHE A 1 91 ? -19.516 0.892 1.432 1.00 89.12 91 PHE A C 1
ATOM 683 O O . PHE A 1 91 ? -18.880 0.869 0.382 1.00 89.12 91 PHE A O 1
ATOM 690 N N . ASP A 1 92 ? -20.121 -0.186 1.924 1.00 87.50 92 ASP A N 1
ATOM 691 C CA . ASP A 1 92 ? -20.112 -1.497 1.278 1.00 87.50 92 ASP A CA 1
ATOM 692 C C . ASP A 1 92 ? -20.750 -1.449 -0.119 1.00 87.50 92 ASP A C 1
ATOM 694 O O . ASP A 1 92 ? -20.154 -1.899 -1.095 1.00 87.50 92 ASP A O 1
ATOM 698 N N . ARG A 1 93 ? -21.907 -0.780 -0.263 1.00 90.12 93 ARG A N 1
ATOM 699 C CA . ARG A 1 93 ? -22.553 -0.559 -1.574 1.00 90.12 93 ARG A CA 1
ATOM 700 C C . ARG A 1 93 ? -21.736 0.303 -2.521 1.00 90.12 93 ARG A C 1
ATOM 702 O O . ARG A 1 93 ? -21.892 0.186 -3.733 1.00 90.12 93 ARG A O 1
ATOM 709 N N . LEU A 1 94 ? -20.906 1.185 -1.975 1.00 92.06 94 LEU A N 1
ATOM 710 C CA . LEU A 1 94 ? -19.990 2.012 -2.753 1.00 92.06 94 LEU A CA 1
ATOM 711 C C . LEU A 1 94 ? -18.709 1.254 -3.139 1.00 92.06 94 LEU A C 1
ATOM 713 O O . LEU A 1 94 ? -17.847 1.836 -3.789 1.00 92.06 94 LEU A O 1
ATOM 717 N N . GLY A 1 95 ? -18.572 -0.021 -2.751 1.00 91.44 95 GLY A N 1
ATOM 718 C CA . GLY A 1 95 ? -17.381 -0.827 -3.013 1.00 91.44 95 GLY A CA 1
ATOM 719 C C . GLY A 1 95 ? -16.158 -0.370 -2.221 1.00 91.44 95 GLY A C 1
ATOM 720 O O . GLY A 1 95 ? -15.038 -0.712 -2.591 1.00 91.44 95 GLY A O 1
ATOM 721 N N . MET A 1 96 ? -16.356 0.410 -1.154 1.00 91.94 96 MET A N 1
ATOM 722 C CA . MET A 1 96 ? -15.252 0.963 -0.381 1.00 91.94 96 MET A CA 1
ATOM 723 C C . MET A 1 96 ? -14.641 -0.088 0.546 1.00 91.94 96 MET A C 1
ATOM 725 O O . MET A 1 96 ? -15.330 -0.815 1.274 1.00 91.94 96 MET A O 1
ATOM 729 N N . THR A 1 97 ? -13.318 -0.098 0.567 1.00 87.88 97 THR A N 1
ATOM 730 C CA . THR A 1 97 ? -12.482 -0.881 1.474 1.00 87.88 97 THR A CA 1
ATOM 731 C C . THR A 1 97 ? -12.459 -0.281 2.881 1.00 87.88 97 THR A C 1
ATOM 733 O O . THR A 1 97 ? -12.718 0.911 3.080 1.00 87.88 97 THR A O 1
ATOM 736 N N . ASN A 1 98 ? -12.097 -1.081 3.889 1.00 86.81 98 ASN A N 1
ATOM 737 C CA . ASN A 1 98 ? -11.928 -0.592 5.267 1.00 86.81 98 ASN A CA 1
ATOM 738 C C . ASN A 1 98 ? -10.967 0.611 5.357 1.00 86.81 98 ASN A C 1
ATOM 740 O O . ASN A 1 98 ? -11.202 1.530 6.143 1.00 86.81 98 ASN A O 1
ATOM 744 N N . ARG A 1 99 ? -9.911 0.636 4.533 1.00 82.75 99 ARG A N 1
ATOM 745 C CA . ARG A 1 99 ? -8.935 1.731 4.449 1.00 82.75 99 ARG A CA 1
ATOM 746 C C . ARG A 1 99 ? -9.558 3.025 3.946 1.00 82.75 99 ARG A C 1
ATOM 748 O O . ARG A 1 99 ? -9.310 4.079 4.526 1.00 82.75 99 ARG A O 1
ATOM 755 N N . GLU A 1 100 ? -10.335 2.960 2.872 1.00 85.06 100 GLU A N 1
ATOM 756 C CA . GLU A 1 100 ? -10.975 4.147 2.301 1.00 85.06 100 GLU A CA 1
ATOM 757 C C . GLU A 1 100 ? -12.000 4.725 3.273 1.00 85.06 100 GLU A C 1
ATOM 759 O O . GLU A 1 100 ? -12.031 5.934 3.488 1.00 85.06 100 GLU A O 1
ATOM 764 N N . VAL A 1 101 ? -12.772 3.863 3.943 1.00 86.38 101 VAL A N 1
ATOM 765 C CA . VAL A 1 101 ? -13.707 4.300 4.985 1.00 86.38 101 VAL A CA 1
ATOM 766 C C . VAL A 1 101 ? -12.963 4.943 6.152 1.00 86.38 101 VAL A C 1
ATOM 768 O O . VAL A 1 101 ? -13.369 6.006 6.608 1.00 86.38 101 VAL A O 1
ATOM 771 N N . MET A 1 102 ? -11.846 4.369 6.611 1.00 84.56 102 MET A N 1
ATOM 772 C CA . MET A 1 102 ? -11.010 5.009 7.635 1.00 84.56 102 MET A CA 1
ATOM 773 C C . MET A 1 102 ? -10.517 6.395 7.213 1.00 84.56 102 MET A C 1
ATOM 775 O O . MET A 1 102 ? -10.492 7.300 8.043 1.00 84.56 102 MET A O 1
ATOM 779 N N . ALA A 1 103 ? -10.142 6.573 5.945 1.00 79.69 103 ALA A N 1
ATOM 780 C CA . ALA A 1 103 ? -9.659 7.851 5.430 1.00 79.69 103 ALA A CA 1
ATOM 781 C C . ALA A 1 103 ? -10.745 8.944 5.413 1.00 79.69 103 ALA A C 1
ATOM 783 O O . ALA A 1 103 ? -10.415 10.123 5.529 1.00 79.69 103 ALA A O 1
ATOM 784 N N . LEU A 1 104 ? -12.030 8.570 5.322 1.00 81.75 104 LEU A N 1
ATOM 785 C CA . LEU A 1 104 ? -13.157 9.511 5.397 1.00 81.75 104 LEU A CA 1
ATOM 786 C C . LEU A 1 104 ? -13.381 10.097 6.793 1.00 81.75 104 LEU A C 1
ATOM 788 O O . LEU A 1 104 ? -14.029 11.134 6.924 1.00 81.75 104 LEU A O 1
ATOM 792 N N . PHE A 1 105 ? -12.871 9.440 7.832 1.00 78.06 105 PHE A N 1
ATOM 793 C CA . PHE A 1 105 ? -12.928 9.932 9.199 1.00 78.06 105 PHE A CA 1
ATOM 794 C C . PHE A 1 105 ? -11.535 10.425 9.574 1.00 78.06 105 PHE A C 1
ATOM 796 O O . PHE A 1 105 ? -10.808 9.677 10.232 1.00 78.06 105 PHE A O 1
ATOM 803 N N . PRO A 1 106 ? -11.135 11.646 9.152 1.00 62.75 106 PRO A N 1
ATOM 804 C CA . PRO A 1 106 ? -9.851 12.199 9.533 1.00 62.75 106 PRO A CA 1
ATOM 805 C C . PRO A 1 106 ? -9.813 12.215 11.051 1.00 62.75 106 PRO A C 1
ATOM 807 O O . PRO A 1 106 ? -10.535 12.954 11.723 1.00 62.75 106 PRO A O 1
ATOM 810 N N . ILE A 1 107 ? -9.005 11.316 11.593 1.00 60.84 107 ILE A N 1
ATOM 811 C CA . ILE A 1 107 ? -8.680 11.332 13.000 1.00 60.84 107 ILE A CA 1
ATOM 812 C C . ILE A 1 107 ? -7.912 12.643 13.135 1.00 60.84 107 ILE A C 1
ATOM 814 O O . ILE A 1 107 ? -6.893 12.818 12.464 1.00 60.84 107 ILE A O 1
ATOM 818 N N . GLY A 1 108 ? -8.489 13.606 13.863 1.00 58.09 108 GLY A N 1
ATOM 819 C CA . GLY A 1 108 ? -7.877 14.916 14.093 1.00 58.09 108 GLY A CA 1
ATOM 820 C C . GLY A 1 108 ? -6.447 14.779 14.617 1.00 58.09 108 GLY A C 1
ATOM 821 O O . GLY A 1 108 ? -5.997 13.664 14.892 1.00 58.09 108 GLY A O 1
ATOM 822 N N . SER A 1 109 ? -5.727 15.902 14.738 1.00 51.00 109 SER A N 1
ATOM 823 C CA . SER A 1 109 ? -4.322 15.894 15.166 1.00 51.00 109 SER A CA 1
ATOM 824 C C . SER A 1 109 ? -4.148 14.942 16.362 1.00 51.00 109 SER A C 1
ATOM 826 O O . SER A 1 109 ? -4.821 15.044 17.391 1.00 51.00 109 SER A O 1
ATOM 828 N N . TRP A 1 110 ? -3.340 13.899 16.158 1.00 54.97 110 TRP A N 1
ATOM 829 C CA . TRP A 1 110 ? -3.279 12.734 17.047 1.00 54.97 110 TRP A CA 1
ATOM 830 C C . TRP A 1 110 ? -2.766 13.080 18.453 1.00 54.97 110 TRP A C 1
ATOM 832 O O . TRP A 1 110 ? -2.872 12.263 19.371 1.00 54.97 110 TRP A O 1
ATOM 842 N N . ASP A 1 111 ? -2.258 14.300 18.607 1.00 51.34 111 ASP A N 1
ATOM 843 C CA . ASP A 1 111 ? -1.693 14.879 19.816 1.00 51.34 111 ASP A CA 1
ATOM 844 C C . ASP A 1 111 ? -2.766 15.376 20.806 1.00 51.34 111 ASP A C 1
ATOM 846 O O . ASP A 1 111 ? -2.488 15.504 21.997 1.00 51.34 111 ASP A O 1
ATOM 850 N N . GLU A 1 112 ? -4.012 15.596 20.367 1.00 51.38 112 GLU A N 1
ATOM 851 C CA . GLU A 1 112 ? -5.072 16.186 21.207 1.00 51.38 112 GLU A CA 1
ATOM 852 C C . GLU A 1 112 ? -5.826 15.178 22.095 1.00 51.38 112 GLU A C 1
ATOM 854 O O . GLU A 1 112 ? -6.575 15.565 22.994 1.00 51.38 112 GLU A O 1
ATOM 859 N N . ILE A 1 113 ? -5.641 13.870 21.892 1.00 52.47 113 ILE A N 1
ATOM 860 C CA . ILE A 1 113 ? -6.429 12.839 22.581 1.00 52.47 113 ILE A CA 1
ATOM 861 C C . ILE A 1 113 ? -5.555 12.135 23.632 1.00 52.47 113 ILE A C 1
ATOM 863 O O . ILE A 1 113 ? -4.728 11.294 23.280 1.00 52.47 113 ILE A O 1
ATOM 867 N N . GLY A 1 114 ? -5.776 12.469 24.911 1.00 54.56 114 GLY A N 1
ATOM 868 C CA . GLY A 1 114 ? -4.909 12.198 26.073 1.00 54.56 114 GLY A CA 1
ATOM 869 C C . GLY A 1 114 ? -4.284 10.797 26.249 1.00 54.56 114 GLY A C 1
ATOM 870 O O . GLY A 1 114 ? -4.685 9.800 25.653 1.00 54.56 114 GLY A O 1
ATOM 871 N N . HIS A 1 115 ? -3.280 10.726 27.135 1.00 59.25 115 HIS A N 1
ATOM 872 C CA . HIS A 1 115 ? -2.353 9.599 27.372 1.00 59.25 115 HIS A CA 1
ATOM 873 C C . HIS A 1 115 ? -2.952 8.311 28.004 1.00 59.25 115 HIS A C 1
ATOM 875 O O . HIS A 1 115 ? -2.262 7.586 28.722 1.00 59.25 115 HIS A O 1
ATOM 881 N N . GLY A 1 116 ? -4.230 8.005 27.769 1.00 62.91 116 GLY A N 1
ATOM 882 C CA . GLY A 1 116 ? -4.929 6.846 28.340 1.00 62.91 116 GLY A CA 1
ATOM 883 C C . GLY A 1 116 ? -4.697 5.515 27.609 1.00 62.91 116 GLY A C 1
ATOM 884 O O . GLY A 1 116 ? -3.847 5.387 26.729 1.00 62.91 116 GLY A O 1
ATOM 885 N N . ALA A 1 117 ? -5.500 4.497 27.942 1.00 54.31 117 ALA A N 1
ATOM 886 C CA . ALA A 1 117 ? -5.512 3.204 27.242 1.00 54.31 117 ALA A CA 1
ATOM 887 C C . ALA A 1 117 ? -5.773 3.351 25.727 1.00 54.31 117 ALA A C 1
ATOM 889 O O . ALA A 1 117 ? -5.199 2.604 24.928 1.00 54.31 117 ALA A O 1
ATOM 890 N N . GLY A 1 118 ? -6.532 4.378 25.323 1.00 54.81 118 GLY A N 1
ATOM 891 C CA . GLY A 1 118 ? -6.705 4.751 23.925 1.00 54.81 118 GLY A CA 1
ATOM 892 C C . GLY A 1 118 ? -5.393 5.134 23.242 1.00 54.81 118 GLY A C 1
ATOM 893 O O . GLY A 1 118 ? -5.215 4.815 22.076 1.00 54.81 118 GLY A O 1
ATOM 894 N N . TYR A 1 119 ? -4.417 5.724 23.943 1.00 62.09 119 TYR A N 1
ATOM 895 C CA . TYR A 1 119 ? -3.101 6.054 23.375 1.00 62.09 119 TYR A CA 1
ATOM 896 C C . TYR A 1 119 ? -2.301 4.805 22.972 1.00 62.09 119 TYR A C 1
ATOM 898 O O . TYR A 1 119 ? -1.785 4.730 21.856 1.00 62.09 119 TYR A O 1
ATOM 906 N N . LYS A 1 120 ? -2.252 3.775 23.829 1.00 60.97 120 LYS A N 1
ATOM 907 C CA . LYS A 1 120 ? -1.586 2.501 23.492 1.00 60.97 120 LYS A CA 1
ATOM 908 C C . LYS A 1 120 ? -2.296 1.774 22.351 1.00 60.97 120 LYS A C 1
ATOM 910 O O . LYS A 1 120 ? -1.628 1.250 21.462 1.00 60.97 120 LYS A O 1
ATOM 915 N N . MET 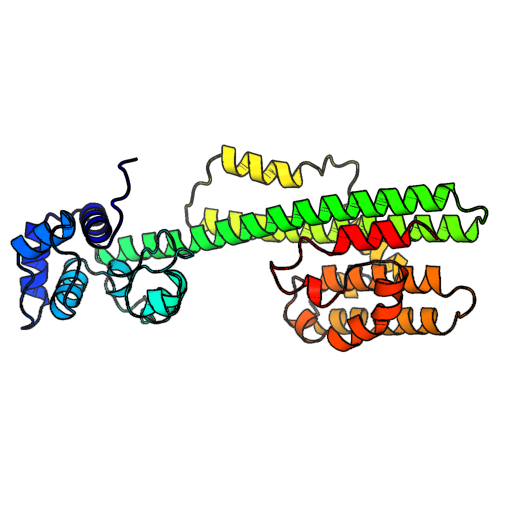A 1 121 ? -3.631 1.777 22.344 1.00 60.97 121 MET A N 1
ATOM 916 C CA . MET A 1 121 ? -4.399 1.202 21.239 1.00 60.97 121 MET A CA 1
ATOM 917 C C . MET A 1 121 ? -4.153 1.965 19.933 1.00 60.97 121 MET A C 1
ATOM 919 O O . MET A 1 121 ? -3.912 1.339 18.911 1.00 60.97 121 MET A O 1
ATOM 923 N N . LYS A 1 122 ? -4.124 3.303 19.958 1.00 61.91 122 LYS A N 1
ATOM 924 C CA . LYS A 1 122 ? -3.792 4.137 18.789 1.00 61.91 122 LYS A CA 1
ATOM 925 C C . LYS A 1 122 ? -2.412 3.806 18.236 1.00 61.91 122 LYS A C 1
ATOM 927 O O . LYS A 1 122 ? -2.284 3.611 17.033 1.00 61.91 122 LYS A O 1
ATOM 932 N N . GLN A 1 123 ? -1.400 3.677 19.097 1.00 65.50 123 GLN A N 1
ATOM 933 C CA . GLN A 1 123 ? -0.069 3.248 18.662 1.00 65.50 123 GLN A CA 1
ATOM 934 C C . GLN A 1 123 ? -0.103 1.851 18.036 1.00 65.50 123 GLN A C 1
ATOM 936 O O . GLN A 1 123 ? 0.541 1.632 17.017 1.00 65.50 123 GLN A O 1
ATOM 941 N N . LEU A 1 124 ? -0.863 0.912 18.606 1.00 64.81 124 LEU A N 1
ATOM 942 C CA . LEU A 1 124 ? -1.000 -0.439 18.057 1.00 64.81 124 LEU A CA 1
ATOM 943 C C . LEU A 1 124 ? -1.720 -0.454 16.707 1.00 64.81 124 LEU A C 1
ATOM 945 O O . LEU A 1 124 ? -1.266 -1.150 15.806 1.00 64.81 124 LEU A O 1
ATOM 949 N N . VAL A 1 125 ? -2.799 0.312 16.545 1.00 64.56 125 VAL A N 1
ATOM 950 C CA . VAL A 1 125 ? -3.550 0.400 15.286 1.00 64.56 125 VAL A CA 1
ATOM 951 C C . VAL A 1 125 ? -2.750 1.131 14.218 1.00 64.56 125 VAL A C 1
ATOM 953 O O . VAL A 1 125 ? -2.636 0.625 13.108 1.00 64.56 125 VAL A O 1
ATOM 956 N N . GLY A 1 126 ? -2.135 2.267 14.552 1.00 66.62 126 GLY A N 1
ATOM 957 C CA . GLY A 1 126 ? -1.244 2.987 13.643 1.00 66.62 126 GLY A CA 1
ATOM 958 C C . GLY A 1 126 ? -0.095 2.096 13.175 1.00 66.62 126 GLY A C 1
ATOM 959 O O . GLY A 1 126 ? 0.138 1.976 11.975 1.00 66.62 126 GLY A O 1
ATOM 960 N N . LYS A 1 127 ? 0.547 1.371 14.101 1.00 66.44 127 LYS A N 1
ATOM 961 C CA . LYS A 1 127 ? 1.560 0.365 13.756 1.00 66.44 127 LYS A CA 1
ATOM 962 C C . LYS A 1 127 ? 0.983 -0.762 12.905 1.00 66.44 127 LYS A C 1
ATOM 964 O O . LYS A 1 127 ? 1.618 -1.138 11.936 1.00 66.44 127 LYS A O 1
ATOM 969 N N . ALA A 1 128 ? -0.197 -1.294 13.221 1.00 64.25 128 ALA A N 1
ATOM 970 C CA . ALA A 1 128 ? -0.812 -2.379 12.454 1.00 64.25 128 ALA A CA 1
ATOM 971 C C . ALA A 1 128 ? -1.130 -1.965 11.010 1.00 64.25 128 ALA A C 1
ATOM 973 O O . ALA A 1 128 ? -0.817 -2.712 10.090 1.00 64.25 128 ALA A O 1
ATOM 974 N N . VAL A 1 129 ? -1.682 -0.767 10.809 1.00 64.44 129 VAL A N 1
ATOM 975 C CA . VAL A 1 129 ? -1.965 -0.209 9.478 1.00 64.44 129 VAL A CA 1
ATOM 976 C C . VAL A 1 129 ? -0.671 0.055 8.711 1.00 64.44 129 VAL A C 1
ATOM 978 O O . VAL A 1 129 ? -0.578 -0.284 7.534 1.00 64.44 129 VAL A O 1
ATOM 981 N N . LEU A 1 130 ? 0.349 0.614 9.370 1.00 66.12 130 LEU A N 1
ATOM 982 C CA . LEU A 1 130 ? 1.666 0.803 8.761 1.00 66.12 130 LEU A CA 1
ATOM 983 C C . LEU A 1 130 ? 2.295 -0.539 8.367 1.00 66.12 130 LEU A C 1
ATOM 985 O O . LEU A 1 130 ? 2.771 -0.664 7.248 1.00 66.12 130 LEU A O 1
ATOM 989 N N . ILE A 1 131 ? 2.227 -1.559 9.229 1.00 66.06 131 ILE A N 1
ATOM 990 C CA . ILE A 1 131 ? 2.705 -2.922 8.946 1.00 66.06 131 ILE A CA 1
ATOM 991 C C . ILE A 1 131 ? 1.970 -3.529 7.752 1.00 66.06 131 ILE A C 1
ATOM 993 O O . ILE A 1 131 ? 2.613 -4.086 6.874 1.00 66.06 131 ILE A O 1
ATOM 997 N N . GLU A 1 132 ? 0.643 -3.441 7.709 1.00 65.19 132 GLU A N 1
ATOM 998 C CA . GLU A 1 132 ? -0.173 -3.929 6.590 1.00 65.19 132 GLU A CA 1
ATOM 999 C C . GLU A 1 132 ? 0.203 -3.239 5.273 1.00 65.19 132 GLU A C 1
ATOM 1001 O O . GLU A 1 132 ? 0.445 -3.916 4.274 1.00 65.19 132 GLU A O 1
ATOM 1006 N N . ASN A 1 133 ? 0.336 -1.908 5.279 1.00 66.44 133 ASN A N 1
ATOM 1007 C CA . ASN A 1 133 ? 0.783 -1.151 4.110 1.00 66.44 133 ASN A CA 1
ATOM 1008 C C . ASN A 1 133 ? 2.189 -1.584 3.680 1.00 66.44 133 ASN A C 1
ATOM 1010 O O . ASN A 1 133 ? 2.400 -1.897 2.511 1.00 66.44 133 ASN A O 1
ATOM 1014 N N . SER A 1 134 ? 3.121 -1.689 4.630 1.00 70.50 134 SER A N 1
ATOM 1015 C CA . SER A 1 134 ? 4.475 -2.190 4.402 1.00 70.50 134 SER A CA 1
ATOM 1016 C C . SER A 1 134 ? 4.477 -3.600 3.807 1.00 70.50 134 SER A C 1
ATOM 1018 O O . SER A 1 134 ? 5.196 -3.849 2.846 1.00 70.50 134 SER A O 1
ATOM 1020 N N . LEU A 1 135 ? 3.652 -4.521 4.316 1.00 67.38 135 LEU A N 1
ATOM 1021 C CA . LEU A 1 135 ? 3.535 -5.890 3.803 1.00 67.38 135 LEU A CA 1
ATOM 1022 C C . LEU A 1 135 ? 2.908 -5.938 2.404 1.00 67.38 135 LEU A C 1
ATOM 1024 O O . LEU A 1 135 ? 3.336 -6.743 1.576 1.00 67.38 135 LEU A O 1
ATOM 1028 N N . SER A 1 136 ? 1.923 -5.084 2.126 1.00 67.69 136 SER A N 1
ATOM 1029 C CA . SER A 1 136 ? 1.313 -4.960 0.800 1.00 67.69 136 SER A CA 1
ATOM 1030 C C . SER A 1 136 ? 2.311 -4.420 -0.223 1.00 67.69 136 SER A C 1
ATOM 1032 O O . SER A 1 136 ? 2.478 -5.010 -1.292 1.00 67.69 136 SER A O 1
ATOM 1034 N N . GLU A 1 137 ? 3.036 -3.351 0.117 1.00 69.25 137 GLU A N 1
ATOM 1035 C CA . GLU A 1 137 ? 4.104 -2.810 -0.727 1.00 69.25 137 GLU A CA 1
ATOM 1036 C C . GLU A 1 137 ? 5.209 -3.835 -0.971 1.00 69.25 137 GLU A C 1
ATOM 1038 O O . GLU A 1 137 ? 5.677 -4.004 -2.092 1.00 69.25 137 GLU A O 1
ATOM 1043 N N . LEU A 1 138 ? 5.587 -4.580 0.059 1.00 67.31 138 LEU A N 1
ATOM 1044 C CA . LEU A 1 138 ? 6.597 -5.622 -0.027 1.00 67.31 138 LEU A CA 1
ATOM 1045 C C . LEU A 1 138 ? 6.132 -6.806 -0.894 1.00 67.31 138 LEU A C 1
ATOM 1047 O O . LEU A 1 138 ? 6.891 -7.284 -1.734 1.00 67.31 138 LEU A O 1
ATOM 1051 N N . SER A 1 139 ? 4.864 -7.212 -0.795 1.00 67.75 139 SER A N 1
ATOM 1052 C CA . SER A 1 139 ? 4.241 -8.186 -1.707 1.00 67.75 139 SER A CA 1
ATOM 1053 C C . SER A 1 139 ? 4.210 -7.693 -3.159 1.00 67.75 139 SER A C 1
ATOM 1055 O O . SER A 1 139 ? 4.456 -8.460 -4.094 1.00 67.75 139 SER A O 1
ATOM 1057 N N . PHE A 1 140 ? 3.929 -6.406 -3.370 1.00 70.94 140 PHE A N 1
ATOM 1058 C CA . PHE A 1 140 ? 4.003 -5.778 -4.686 1.00 70.94 140 PHE A CA 1
ATOM 1059 C C . PHE A 1 140 ? 5.432 -5.808 -5.242 1.00 70.94 140 PHE A C 1
ATOM 1061 O O . PHE A 1 140 ? 5.643 -6.320 -6.338 1.00 70.94 140 PHE A O 1
ATOM 1068 N N . VAL A 1 141 ? 6.420 -5.355 -4.464 1.00 65.25 141 VAL A N 1
ATOM 1069 C CA . VAL A 1 141 ? 7.845 -5.360 -4.834 1.00 65.25 141 VAL A CA 1
ATOM 1070 C C . VAL A 1 141 ? 8.313 -6.771 -5.206 1.00 65.25 141 VAL A C 1
ATOM 1072 O O . VAL A 1 141 ? 8.963 -6.942 -6.236 1.00 65.25 141 VAL A O 1
ATOM 1075 N N . MET A 1 142 ? 7.928 -7.795 -4.435 1.00 66.44 142 MET A N 1
ATOM 1076 C CA . MET A 1 142 ? 8.262 -9.193 -4.738 1.00 66.44 142 MET A CA 1
ATOM 1077 C C . MET A 1 142 ? 7.669 -9.667 -6.070 1.00 66.44 142 MET A C 1
ATOM 1079 O O . MET A 1 142 ? 8.388 -10.240 -6.889 1.00 66.44 142 MET A O 1
ATOM 1083 N N . ARG A 1 143 ? 6.372 -9.427 -6.306 1.00 68.38 143 ARG A N 1
ATOM 1084 C CA . ARG A 1 143 ? 5.701 -9.818 -7.560 1.00 68.38 143 ARG A CA 1
ATOM 1085 C C . ARG A 1 143 ? 6.295 -9.091 -8.762 1.00 68.38 143 ARG A C 1
ATOM 1087 O O . ARG A 1 143 ? 6.547 -9.711 -9.793 1.00 68.38 143 ARG A O 1
ATOM 1094 N N . SER A 1 144 ? 6.572 -7.799 -8.617 1.00 64.44 144 SER A N 1
ATOM 1095 C CA . SER A 1 144 ? 7.226 -6.990 -9.644 1.00 64.44 144 SER A CA 1
ATOM 1096 C C . SER A 1 144 ? 8.633 -7.502 -9.958 1.00 64.44 144 SER A C 1
ATOM 1098 O O . SER A 1 144 ? 8.969 -7.647 -11.133 1.00 64.44 144 SER A O 1
ATOM 1100 N N . GLY A 1 145 ? 9.420 -7.866 -8.940 1.00 63.22 145 GLY A N 1
ATOM 1101 C CA . GLY A 1 145 ? 10.737 -8.486 -9.115 1.00 63.22 145 GLY A CA 1
ATOM 1102 C C . GLY A 1 145 ? 10.675 -9.817 -9.872 1.00 63.22 145 GLY A C 1
ATOM 1103 O O . GLY A 1 145 ? 11.383 -9.992 -10.861 1.00 63.22 145 GLY A O 1
ATOM 1104 N N . GLN A 1 146 ? 9.774 -10.723 -9.480 1.00 66.19 146 GLN A N 1
ATOM 1105 C CA . GLN A 1 146 ? 9.581 -12.017 -10.153 1.00 66.19 146 GLN A CA 1
ATOM 1106 C C . GLN A 1 146 ? 9.131 -11.863 -11.613 1.00 66.19 146 GLN A C 1
ATOM 1108 O O . GLN A 1 146 ? 9.669 -12.509 -12.512 1.00 66.19 146 GLN A O 1
ATOM 1113 N N . ASN A 1 147 ? 8.175 -10.970 -11.874 1.00 64.31 147 ASN A N 1
ATOM 1114 C CA . ASN A 1 147 ? 7.698 -10.699 -13.230 1.00 64.31 147 ASN A 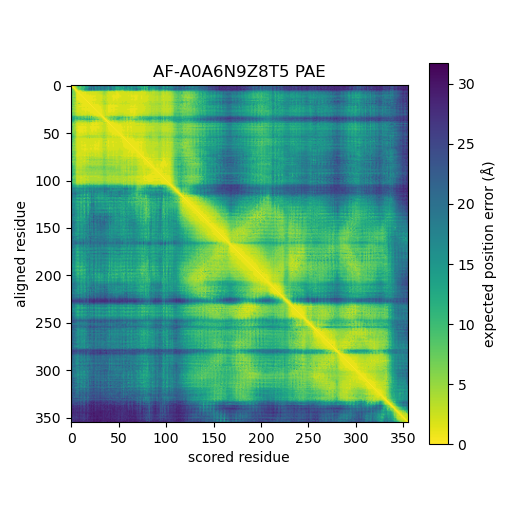CA 1
ATOM 1115 C C . ASN A 1 147 ? 8.798 -10.112 -14.116 1.00 64.31 147 ASN A C 1
ATOM 1117 O O . ASN A 1 147 ? 8.907 -10.445 -15.296 1.00 64.31 147 ASN A O 1
ATOM 1121 N N . MET A 1 148 ? 9.611 -9.223 -13.555 1.00 64.69 148 MET A N 1
ATOM 1122 C CA . MET A 1 148 ? 10.737 -8.624 -14.257 1.00 64.69 148 MET A CA 1
ATOM 1123 C C . MET A 1 148 ? 11.811 -9.653 -14.578 1.00 64.69 148 MET A C 1
ATOM 1125 O O . MET A 1 148 ? 12.313 -9.666 -15.697 1.00 64.69 148 MET A O 1
ATOM 1129 N N . GLN A 1 149 ? 12.107 -10.543 -13.634 1.00 65.69 149 GLN A N 1
ATOM 1130 C CA . GLN A 1 149 ? 13.020 -11.659 -13.838 1.00 65.69 149 GLN A CA 1
ATOM 1131 C C . GLN A 1 149 ? 12.559 -12.561 -14.986 1.00 65.69 149 GLN A C 1
ATOM 1133 O O . GLN A 1 149 ? 13.341 -12.845 -15.890 1.00 65.69 149 GLN A O 1
ATOM 1138 N N . PHE A 1 150 ? 11.288 -12.968 -14.981 1.00 67.81 150 PHE A N 1
ATOM 1139 C CA . PHE A 1 150 ? 10.726 -13.803 -16.041 1.00 67.81 150 PHE A CA 1
ATOM 1140 C C . PHE A 1 150 ? 10.855 -13.132 -17.418 1.00 67.81 150 PHE A C 1
ATOM 1142 O O . PHE A 1 150 ? 11.395 -13.717 -18.353 1.00 67.81 150 PHE A O 1
ATOM 1149 N N . LYS A 1 151 ? 10.449 -11.859 -17.519 1.00 65.56 151 LYS A N 1
ATOM 1150 C CA . LYS A 1 151 ? 10.552 -11.078 -18.763 1.00 65.56 151 LYS A CA 1
ATOM 1151 C C . LYS A 1 151 ? 11.994 -10.911 -19.233 1.00 65.56 151 LYS A C 1
ATOM 1153 O O . LYS A 1 151 ? 12.249 -10.937 -20.433 1.00 65.56 151 LYS A O 1
ATOM 1158 N N . TYR A 1 152 ? 12.922 -10.704 -18.304 1.00 70.06 152 TYR A N 1
ATOM 1159 C CA . TYR A 1 152 ? 14.335 -10.561 -18.618 1.00 70.06 152 TYR A CA 1
ATOM 1160 C C . TYR A 1 152 ? 14.920 -11.864 -19.168 1.00 70.06 152 TYR A C 1
ATOM 1162 O O . TYR A 1 152 ? 15.582 -11.824 -20.201 1.00 70.06 152 TYR A O 1
ATOM 1170 N N . GLU A 1 153 ? 14.638 -13.014 -18.552 1.00 73.38 153 GLU A N 1
ATOM 1171 C CA . GLU A 1 153 ? 15.116 -14.306 -19.062 1.00 73.38 153 GLU A CA 1
ATOM 1172 C C . GLU A 1 153 ? 14.514 -14.645 -20.434 1.00 73.38 153 GLU A C 1
ATOM 1174 O O . GLU A 1 153 ? 15.246 -15.056 -21.338 1.00 73.38 153 GLU A O 1
ATOM 1179 N N . ASP A 1 154 ? 13.225 -14.374 -20.649 1.00 71.38 154 ASP A N 1
ATOM 1180 C CA . ASP A 1 154 ? 12.591 -14.522 -21.965 1.00 71.38 154 ASP A CA 1
ATOM 1181 C C . ASP A 1 154 ? 13.280 -13.656 -23.023 1.00 71.38 154 ASP A C 1
ATOM 1183 O O . ASP A 1 154 ? 13.654 -14.127 -24.102 1.00 71.38 154 ASP A O 1
ATOM 1187 N N . LEU A 1 155 ? 13.506 -12.382 -22.701 1.00 66.00 155 LEU A N 1
ATOM 1188 C CA . LEU A 1 155 ? 14.168 -11.444 -23.595 1.00 66.00 155 LEU A CA 1
ATOM 1189 C C . LEU A 1 155 ? 15.606 -11.878 -23.895 1.00 66.00 155 LEU A C 1
ATOM 1191 O O . LEU A 1 155 ? 16.031 -11.888 -25.051 1.00 66.00 155 LEU A O 1
ATOM 1195 N N . ARG A 1 156 ? 16.336 -12.305 -22.866 1.00 72.19 156 ARG A N 1
ATOM 1196 C CA . ARG A 1 156 ? 17.699 -12.826 -22.964 1.00 72.19 156 ARG A CA 1
ATOM 1197 C C . ARG A 1 156 ? 17.760 -14.044 -23.884 1.00 72.19 156 ARG A C 1
ATOM 1199 O O . ARG A 1 156 ? 18.669 -14.142 -24.709 1.00 72.19 156 ARG A O 1
ATOM 1206 N N . LEU A 1 157 ? 16.792 -14.955 -23.787 1.00 75.00 157 LEU A N 1
ATOM 1207 C CA . LEU A 1 157 ? 16.678 -16.121 -24.664 1.00 75.00 157 LEU A CA 1
ATOM 1208 C C . LEU A 1 157 ? 16.363 -15.728 -26.111 1.00 75.00 157 LEU A C 1
ATOM 1210 O O . LEU A 1 157 ? 16.986 -16.268 -27.028 1.00 75.00 157 LEU A O 1
ATOM 1214 N N . ILE A 1 158 ? 15.446 -14.781 -26.331 1.00 72.12 158 ILE A N 1
ATOM 1215 C CA . ILE A 1 158 ? 15.112 -14.271 -27.671 1.00 72.12 158 ILE A CA 1
ATOM 1216 C C . ILE A 1 158 ? 16.348 -13.649 -28.327 1.00 72.12 158 ILE A C 1
ATOM 1218 O O . ILE A 1 158 ? 16.679 -13.995 -29.464 1.00 72.12 158 ILE A O 1
ATOM 1222 N N . VAL A 1 159 ? 17.056 -12.779 -27.602 1.00 68.38 159 VAL A N 1
ATOM 1223 C CA . VAL A 1 159 ? 18.276 -12.115 -28.079 1.00 68.38 159 VAL A CA 1
ATOM 1224 C C . VAL A 1 159 ? 19.355 -13.145 -28.407 1.00 68.38 159 VAL A C 1
ATOM 1226 O O . VAL A 1 159 ? 19.899 -13.122 -29.509 1.00 68.38 159 VAL A O 1
ATOM 1229 N N . LYS A 1 160 ? 19.613 -14.107 -27.509 1.00 74.81 160 LYS A N 1
ATOM 1230 C CA . LYS A 1 160 ? 20.586 -15.186 -27.748 1.00 74.81 160 LYS A CA 1
ATOM 1231 C C . LYS A 1 160 ? 20.244 -16.011 -28.986 1.00 74.81 160 LYS A C 1
ATOM 1233 O O . LYS A 1 160 ? 21.120 -16.259 -29.810 1.00 74.81 160 LYS A O 1
ATOM 1238 N N . ARG A 1 161 ? 18.978 -16.413 -29.150 1.00 77.31 161 ARG A N 1
ATOM 1239 C CA . ARG A 1 161 ? 18.534 -17.172 -30.332 1.00 77.31 161 ARG A CA 1
ATOM 1240 C C . ARG A 1 161 ? 18.764 -16.376 -31.614 1.00 77.31 161 ARG A C 1
ATOM 1242 O O . ARG A 1 161 ? 19.326 -16.919 -32.558 1.00 77.31 161 ARG A O 1
ATOM 1249 N N . ARG A 1 162 ? 18.400 -15.089 -31.630 1.00 73.12 162 ARG A N 1
ATOM 1250 C CA . ARG A 1 162 ? 18.574 -14.230 -32.811 1.00 73.12 162 ARG A CA 1
ATOM 1251 C C . ARG A 1 162 ? 20.035 -13.923 -33.127 1.00 73.12 162 ARG A C 1
ATOM 1253 O O . ARG A 1 162 ? 20.383 -13.863 -34.304 1.00 73.12 162 ARG A O 1
ATOM 1260 N N . ALA A 1 163 ? 20.886 -13.771 -32.116 1.00 73.00 163 ALA A N 1
ATOM 1261 C CA . ALA A 1 163 ? 22.324 -13.590 -32.300 1.00 73.00 163 ALA A CA 1
ATOM 1262 C C . ALA A 1 163 ? 22.961 -14.808 -32.990 1.00 73.00 163 ALA A C 1
ATOM 1264 O O . ALA A 1 163 ? 23.747 -14.639 -33.916 1.00 73.00 163 ALA A O 1
ATOM 1265 N N . VAL A 1 164 ? 22.564 -16.026 -32.602 1.00 78.12 164 VAL A N 1
ATOM 1266 C CA . VAL A 1 164 ? 23.056 -17.278 -33.209 1.00 78.12 164 VAL A CA 1
ATOM 1267 C C . VAL A 1 164 ? 22.575 -17.450 -34.652 1.00 78.12 164 VAL A C 1
ATOM 1269 O O . VAL A 1 164 ? 23.321 -17.945 -35.490 1.00 78.12 164 VAL A O 1
ATOM 1272 N N . THR A 1 165 ? 21.344 -17.039 -34.967 1.00 76.75 165 THR A N 1
ATOM 1273 C CA . THR A 1 165 ? 20.780 -17.184 -36.322 1.00 76.75 165 THR A CA 1
ATOM 1274 C C . THR A 1 165 ? 21.180 -16.063 -37.283 1.00 76.75 165 THR A C 1
ATOM 1276 O O . THR A 1 165 ? 20.862 -16.135 -38.468 1.00 76.75 165 THR A O 1
ATOM 1279 N N . SER A 1 166 ? 21.828 -15.001 -36.799 1.00 78.81 166 SER A N 1
ATOM 1280 C CA . SER A 1 166 ? 22.205 -13.857 -37.630 1.00 78.81 166 SER A CA 1
ATOM 1281 C C . SER A 1 166 ? 23.493 -14.151 -38.397 1.00 78.81 166 SER A C 1
ATOM 1283 O O . SER A 1 166 ? 24.539 -14.372 -37.799 1.00 78.81 166 SER A O 1
ATOM 1285 N N . SER A 1 167 ? 23.439 -14.103 -39.730 1.00 77.31 167 SER A N 1
ATOM 1286 C CA . SER A 1 167 ? 24.616 -14.302 -40.592 1.00 77.31 167 SER A CA 1
ATOM 1287 C C . SER A 1 167 ? 25.553 -13.088 -40.659 1.00 77.31 167 SER A C 1
ATOM 1289 O O . SER A 1 167 ? 26.646 -13.182 -41.210 1.00 77.31 167 SER A O 1
ATOM 1291 N N . SER A 1 168 ? 25.124 -11.939 -40.131 1.00 82.88 168 SER A N 1
ATOM 1292 C CA . SER A 1 168 ? 25.864 -10.678 -40.159 1.00 82.88 168 SER A CA 1
ATOM 1293 C C . SER A 1 168 ? 26.475 -10.379 -38.793 1.00 82.88 168 SER A C 1
ATOM 1295 O O . SER A 1 168 ? 25.753 -10.279 -37.799 1.00 82.88 168 SER A O 1
ATOM 1297 N N . GLU A 1 169 ? 27.794 -10.179 -38.770 1.00 78.44 169 GLU A N 1
ATOM 1298 C CA . GLU A 1 169 ? 28.550 -9.822 -37.564 1.00 78.44 169 GLU A CA 1
ATOM 1299 C C . GLU A 1 169 ? 28.045 -8.512 -36.938 1.00 78.44 169 GLU A C 1
ATOM 1301 O O . GLU A 1 169 ? 27.809 -8.464 -35.735 1.00 78.44 169 GLU A O 1
ATOM 1306 N N . ASP A 1 170 ? 27.747 -7.495 -37.757 1.00 70.12 170 ASP A N 1
ATOM 1307 C CA . ASP A 1 170 ? 27.166 -6.220 -37.305 1.00 70.12 170 ASP A CA 1
ATOM 1308 C C . ASP A 1 170 ? 25.843 -6.422 -36.543 1.00 70.12 170 ASP A C 1
ATOM 1310 O O . ASP A 1 170 ? 25.561 -5.746 -35.552 1.00 70.12 170 ASP A O 1
ATOM 1314 N N . ILE A 1 171 ? 25.006 -7.359 -37.005 1.00 68.88 171 ILE A N 1
ATOM 1315 C CA . ILE A 1 171 ? 23.723 -7.673 -36.364 1.00 68.88 171 ILE A CA 1
ATOM 1316 C C . ILE A 1 171 ? 23.963 -8.433 -35.059 1.00 68.88 171 ILE A C 1
ATOM 1318 O O . ILE A 1 171 ? 23.298 -8.154 -34.062 1.00 68.88 171 ILE A O 1
ATOM 1322 N N . ARG A 1 172 ? 24.924 -9.363 -35.041 1.00 72.25 172 ARG A N 1
ATOM 1323 C CA . ARG A 1 172 ? 25.307 -10.105 -33.835 1.00 72.25 172 ARG A CA 1
ATOM 1324 C C . ARG A 1 172 ? 25.833 -9.169 -32.747 1.00 72.25 172 ARG A C 1
ATOM 1326 O O . ARG A 1 172 ? 25.331 -9.219 -31.627 1.00 72.25 172 ARG A O 1
ATOM 1333 N N . GLN A 1 173 ? 26.744 -8.263 -33.097 1.00 76.56 173 GLN A N 1
ATOM 1334 C CA . GLN A 1 173 ? 27.271 -7.250 -32.183 1.00 76.56 173 GLN A CA 1
ATOM 1335 C C . GLN A 1 173 ? 26.154 -6.346 -31.642 1.00 76.56 173 GLN A C 1
ATOM 1337 O O . GLN A 1 173 ? 26.088 -6.094 -30.440 1.00 76.56 173 GLN A O 1
ATOM 1342 N N . ALA A 1 174 ? 25.213 -5.919 -32.493 1.00 69.69 174 ALA A N 1
ATOM 1343 C CA . ALA A 1 174 ? 24.067 -5.130 -32.044 1.00 69.69 174 ALA A CA 1
ATOM 1344 C C . ALA A 1 174 ? 23.192 -5.885 -31.024 1.00 69.69 174 ALA A C 1
ATOM 1346 O O . ALA A 1 174 ? 22.712 -5.281 -30.064 1.00 69.69 174 ALA A O 1
ATOM 1347 N N . TRP A 1 175 ? 22.995 -7.197 -31.199 1.00 73.88 175 TRP A N 1
ATOM 1348 C CA . TRP A 1 175 ? 22.274 -8.038 -30.238 1.00 73.88 175 TRP A CA 1
ATOM 1349 C C . TRP A 1 175 ? 23.031 -8.216 -28.916 1.00 73.88 175 TRP A C 1
ATOM 1351 O O . TRP A 1 175 ? 22.404 -8.181 -27.859 1.00 73.88 175 TRP A O 1
ATOM 1361 N N . GLU A 1 176 ? 24.355 -8.356 -28.944 1.00 75.88 176 GLU A N 1
ATOM 1362 C CA . GLU A 1 176 ? 25.185 -8.418 -27.732 1.00 75.88 176 GLU A CA 1
ATOM 1363 C C . GLU A 1 176 ? 25.168 -7.097 -26.944 1.00 75.88 176 GLU A C 1
ATOM 1365 O O . GLU A 1 176 ? 25.074 -7.106 -25.711 1.00 75.88 176 GLU A O 1
ATOM 1370 N N . GLU A 1 177 ? 25.169 -5.954 -27.638 1.00 74.62 177 GLU A N 1
ATOM 1371 C CA . GLU A 1 177 ? 24.958 -4.640 -27.019 1.00 74.62 177 GLU A CA 1
ATOM 1372 C C . GLU A 1 177 ? 23.577 -4.550 -26.350 1.00 74.62 177 GLU A C 1
ATOM 1374 O O . GLU A 1 177 ? 23.474 -4.041 -25.232 1.00 74.62 177 GLU A O 1
ATOM 1379 N N . GLN A 1 178 ? 22.520 -5.083 -26.983 1.00 70.25 178 GLN A N 1
ATOM 1380 C CA . GLN A 1 178 ? 21.181 -5.123 -26.375 1.00 70.25 178 GLN A CA 1
ATOM 1381 C C . GLN A 1 178 ? 21.130 -6.014 -25.138 1.00 70.25 178 GLN A C 1
ATOM 1383 O O . GLN A 1 178 ? 20.508 -5.641 -24.146 1.00 70.25 178 GLN A O 1
ATOM 1388 N N . LEU A 1 179 ? 21.792 -7.171 -25.181 1.00 74.06 179 LEU A N 1
ATOM 1389 C CA . LEU A 1 179 ? 21.892 -8.056 -24.026 1.00 74.06 179 LEU A CA 1
ATOM 1390 C C . LEU A 1 179 ? 22.570 -7.327 -22.865 1.00 74.06 179 LEU A C 1
ATOM 1392 O O . LEU A 1 179 ? 22.035 -7.271 -21.767 1.00 74.06 179 LEU A O 1
ATOM 1396 N N . THR A 1 180 ? 23.686 -6.652 -23.145 1.00 78.25 180 THR A N 1
ATOM 1397 C CA . THR A 1 180 ? 24.409 -5.857 -22.147 1.00 78.25 180 THR A CA 1
ATOM 1398 C C . THR A 1 180 ? 23.534 -4.748 -21.556 1.00 78.25 180 THR A C 1
ATOM 1400 O O . THR A 1 180 ? 23.556 -4.530 -20.345 1.00 78.25 180 THR A O 1
ATOM 1403 N N . ALA A 1 181 ? 22.748 -4.053 -22.384 1.00 72.69 181 ALA A N 1
ATOM 1404 C CA . ALA A 1 181 ? 21.819 -3.027 -21.915 1.00 72.69 181 ALA A CA 1
ATOM 1405 C C . ALA A 1 181 ? 20.707 -3.616 -21.031 1.00 72.69 181 ALA A C 1
ATOM 1407 O O . ALA A 1 181 ? 20.394 -3.038 -19.991 1.00 72.69 181 ALA A O 1
ATOM 1408 N N . ALA A 1 182 ? 20.151 -4.774 -21.401 1.00 72.00 182 ALA A N 1
ATOM 1409 C CA . ALA A 1 182 ? 19.148 -5.484 -20.611 1.00 72.00 182 ALA A CA 1
ATOM 1410 C C . ALA A 1 182 ? 19.704 -5.944 -19.251 1.00 72.00 182 ALA A C 1
ATOM 1412 O O . ALA A 1 182 ? 19.039 -5.757 -18.232 1.00 72.00 182 ALA A O 1
ATOM 1413 N N . ASP A 1 183 ? 20.930 -6.475 -19.216 1.00 76.31 183 ASP A N 1
ATOM 1414 C CA . ASP A 1 183 ? 21.613 -6.897 -17.987 1.00 76.31 183 ASP A CA 1
ATOM 1415 C C . ASP A 1 183 ? 21.825 -5.704 -17.035 1.00 76.31 183 ASP A C 1
ATOM 1417 O O . ASP A 1 183 ? 21.606 -5.804 -15.824 1.00 76.31 183 ASP A O 1
ATOM 1421 N N . VAL A 1 184 ? 22.220 -4.546 -17.581 1.00 75.06 184 VAL A N 1
ATOM 1422 C CA . VAL A 1 184 ? 22.380 -3.290 -16.826 1.00 75.06 184 VAL A CA 1
ATOM 1423 C C . VAL A 1 184 ? 21.038 -2.821 -16.262 1.00 75.06 184 VAL A C 1
ATOM 1425 O O . VAL A 1 184 ? 20.948 -2.514 -15.075 1.00 75.06 184 VAL A O 1
ATOM 1428 N N . LEU A 1 185 ? 19.991 -2.825 -17.088 1.00 71.25 185 LEU A N 1
ATOM 1429 C CA . LEU A 1 185 ? 18.617 -2.486 -16.712 1.00 71.25 185 LEU A CA 1
ATOM 1430 C C . LEU A 1 185 ? 18.101 -3.319 -15.548 1.00 71.25 185 LEU A C 1
ATOM 1432 O O . LEU A 1 185 ? 17.596 -2.789 -14.559 1.00 71.25 185 LEU A O 1
ATOM 1436 N N . PHE A 1 186 ? 18.237 -4.634 -15.690 1.00 74.62 186 PHE A N 1
ATOM 1437 C CA . PHE A 1 186 ? 17.804 -5.590 -14.692 1.00 74.62 186 PHE A CA 1
ATOM 1438 C C . PHE A 1 186 ? 18.568 -5.379 -13.382 1.00 74.62 186 PHE A C 1
ATOM 1440 O O . PHE A 1 186 ? 17.957 -5.331 -12.318 1.00 74.62 186 PHE A O 1
ATOM 1447 N N . SER A 1 187 ? 19.884 -5.148 -13.462 1.00 77.19 187 SER A N 1
ATOM 1448 C CA . SER A 1 187 ? 20.727 -4.880 -12.289 1.00 77.19 187 SER A CA 1
ATOM 1449 C C . SER A 1 187 ? 20.310 -3.602 -11.549 1.00 77.19 187 SER A C 1
ATOM 1451 O O . SER A 1 187 ? 20.163 -3.620 -10.328 1.00 77.19 187 SER A O 1
ATOM 1453 N N . ILE A 1 188 ? 20.077 -2.504 -12.279 1.00 74.38 188 ILE A N 1
ATOM 1454 C CA . ILE A 1 188 ? 19.625 -1.223 -11.712 1.00 74.38 188 ILE A CA 1
ATOM 1455 C C . ILE A 1 188 ? 18.267 -1.396 -11.034 1.00 74.38 188 ILE A C 1
ATOM 1457 O O . ILE A 1 188 ? 18.090 -1.026 -9.875 1.00 74.38 188 ILE A O 1
ATOM 1461 N N . ARG A 1 189 ? 17.304 -2.007 -11.723 1.00 72.56 189 ARG A N 1
ATOM 1462 C CA . ARG A 1 189 ? 15.941 -2.099 -11.203 1.00 72.56 189 ARG A CA 1
ATOM 1463 C C . ARG A 1 189 ? 15.822 -3.073 -10.032 1.00 72.56 189 ARG A C 1
ATOM 1465 O O . ARG A 1 189 ? 15.093 -2.802 -9.082 1.00 72.56 189 ARG A O 1
ATOM 1472 N N . LEU A 1 190 ? 16.598 -4.157 -10.037 1.00 74.25 190 LEU A N 1
ATOM 1473 C CA . LEU A 1 190 ? 16.703 -5.050 -8.886 1.00 74.25 190 LEU A CA 1
ATOM 1474 C C . LEU A 1 190 ? 17.334 -4.347 -7.675 1.00 74.25 190 LEU A C 1
ATOM 1476 O O . LEU A 1 190 ? 16.886 -4.563 -6.550 1.00 74.25 190 LEU A O 1
ATOM 1480 N N . TYR A 1 191 ? 18.332 -3.483 -7.892 1.00 80.31 191 TYR A N 1
ATOM 1481 C CA . TYR A 1 191 ? 18.912 -2.663 -6.828 1.00 80.31 191 TYR A CA 1
ATOM 1482 C C . TYR A 1 191 ? 17.873 -1.722 -6.206 1.00 80.31 191 TYR A C 1
ATOM 1484 O O . TYR A 1 191 ? 17.729 -1.709 -4.984 1.00 80.31 191 TYR A O 1
ATOM 1492 N N . HIS A 1 192 ? 17.099 -1.003 -7.023 1.00 76.06 192 HIS A N 1
ATOM 1493 C CA . HIS A 1 192 ? 16.024 -0.125 -6.546 1.00 76.06 192 HIS A CA 1
ATOM 1494 C C . HIS A 1 192 ? 14.952 -0.893 -5.761 1.00 76.06 192 HIS A C 1
ATOM 1496 O O . HIS A 1 192 ? 14.625 -0.527 -4.630 1.00 76.06 192 HIS A O 1
ATOM 1502 N N . LEU A 1 193 ? 14.494 -2.038 -6.282 1.00 71.88 193 LEU A N 1
ATOM 1503 C CA . LEU A 1 193 ? 13.559 -2.917 -5.569 1.00 71.88 193 LEU A CA 1
ATOM 1504 C C . LEU A 1 193 ? 14.126 -3.391 -4.222 1.00 71.88 193 LEU A C 1
ATOM 1506 O O . LEU A 1 193 ? 13.401 -3.408 -3.227 1.00 71.88 193 LEU A O 1
ATOM 1510 N N . ARG A 1 194 ? 15.420 -3.736 -4.163 1.00 75.75 194 ARG A N 1
ATOM 1511 C CA . ARG A 1 194 ? 16.102 -4.136 -2.923 1.00 75.75 194 ARG A CA 1
ATOM 1512 C C . ARG A 1 194 ? 16.228 -2.976 -1.936 1.00 75.75 194 ARG A C 1
ATOM 1514 O O . ARG A 1 194 ? 16.009 -3.185 -0.746 1.00 75.75 194 ARG A O 1
ATOM 1521 N N . SER A 1 195 ? 16.560 -1.778 -2.411 1.00 78.12 195 SER A N 1
ATOM 1522 C CA . SER A 1 195 ? 16.659 -0.567 -1.588 1.00 78.12 195 SER A CA 1
ATOM 1523 C C . SER A 1 195 ? 15.305 -0.212 -0.973 1.00 78.12 195 SER A C 1
ATOM 1525 O O . SER A 1 195 ? 15.187 -0.089 0.246 1.00 78.12 195 SER A O 1
ATOM 1527 N N . ARG A 1 196 ? 14.246 -0.180 -1.793 1.00 74.25 196 ARG A N 1
ATOM 1528 C CA . ARG A 1 196 ? 12.871 0.037 -1.330 1.00 74.25 196 ARG A CA 1
ATOM 1529 C C . ARG A 1 196 ? 12.438 -1.027 -0.324 1.00 74.25 196 ARG A C 1
ATOM 1531 O O . ARG A 1 196 ? 11.870 -0.701 0.714 1.00 74.25 196 ARG A O 1
ATOM 1538 N N . HIS A 1 197 ? 12.743 -2.292 -0.602 1.00 75.94 197 HIS A N 1
ATOM 1539 C CA . HIS A 1 197 ? 12.485 -3.392 0.321 1.00 75.94 197 HIS A CA 1
ATOM 1540 C C . HIS A 1 197 ? 13.197 -3.194 1.668 1.00 75.94 197 HIS A C 1
ATOM 1542 O O . HIS A 1 197 ? 12.563 -3.323 2.712 1.00 75.94 197 HIS A O 1
ATOM 1548 N N . GLN A 1 198 ? 14.483 -2.835 1.659 1.00 78.44 198 GLN A N 1
ATOM 1549 C CA . GLN A 1 198 ? 15.237 -2.568 2.883 1.00 78.44 198 GLN A CA 1
ATOM 1550 C C . GLN A 1 198 ? 14.645 -1.389 3.664 1.00 78.44 198 GLN A C 1
ATOM 1552 O O . GLN A 1 198 ? 14.443 -1.514 4.865 1.00 78.44 198 GLN A O 1
ATOM 1557 N N . GLY A 1 199 ? 14.264 -0.300 2.988 1.00 74.75 199 GLY A N 1
ATOM 1558 C CA . GLY A 1 199 ? 13.599 0.841 3.624 1.00 74.75 199 GLY A CA 1
ATOM 1559 C C . GLY A 1 199 ? 12.282 0.462 4.311 1.00 74.75 199 GLY A C 1
ATOM 1560 O O . GLY A 1 199 ? 12.007 0.921 5.420 1.00 74.75 199 GLY A O 1
ATOM 1561 N N . ILE A 1 200 ? 11.496 -0.438 3.708 1.00 71.44 200 ILE A N 1
ATOM 1562 C CA . ILE A 1 200 ? 10.284 -0.988 4.333 1.00 71.44 200 ILE A CA 1
ATOM 1563 C C . ILE A 1 200 ? 10.642 -1.796 5.589 1.00 71.44 200 ILE A C 1
ATOM 1565 O O . ILE A 1 200 ? 10.022 -1.606 6.637 1.00 71.44 200 ILE A O 1
ATOM 1569 N N . LEU A 1 201 ? 11.645 -2.678 5.509 1.00 74.25 201 LEU A N 1
ATOM 1570 C CA . LEU A 1 201 ? 12.087 -3.486 6.651 1.00 74.25 201 LEU A CA 1
ATOM 1571 C C . LEU A 1 201 ? 12.626 -2.627 7.799 1.00 74.25 201 LEU A C 1
ATOM 1573 O O . LEU A 1 201 ? 12.277 -2.875 8.953 1.00 74.25 201 LEU A O 1
ATOM 1577 N N . ASP A 1 202 ? 13.429 -1.612 7.493 1.00 76.88 202 ASP A N 1
ATOM 1578 C CA . ASP A 1 202 ? 13.982 -0.678 8.475 1.00 76.88 202 ASP A CA 1
ATOM 1579 C C . ASP A 1 202 ? 12.862 0.146 9.122 1.00 76.88 202 ASP A C 1
ATOM 1581 O O . ASP A 1 202 ? 12.829 0.310 10.345 1.00 76.88 202 ASP A O 1
ATOM 1585 N N . GLY A 1 203 ? 11.873 0.574 8.328 1.00 71.06 203 GLY A N 1
ATOM 1586 C CA . GLY A 1 203 ? 10.643 1.194 8.816 1.00 71.06 203 GLY A CA 1
ATOM 1587 C C . GLY A 1 203 ? 9.910 0.291 9.809 1.00 71.06 203 GLY A C 1
ATOM 1588 O O . GLY A 1 203 ? 9.612 0.710 10.929 1.00 71.06 203 GLY A O 1
ATOM 1589 N N . MET A 1 204 ? 9.692 -0.979 9.459 1.00 71.19 204 MET A N 1
ATOM 1590 C CA . MET A 1 204 ? 9.082 -1.971 10.354 1.00 71.19 204 MET A CA 1
ATOM 1591 C C . MET A 1 204 ? 9.905 -2.196 11.632 1.00 71.19 204 MET A C 1
ATOM 1593 O O . MET A 1 204 ? 9.345 -2.208 12.734 1.00 71.19 204 MET A O 1
ATOM 1597 N N . ALA A 1 205 ? 11.228 -2.312 11.516 1.00 74.06 205 ALA A N 1
ATOM 1598 C CA . ALA A 1 205 ? 12.126 -2.491 12.650 1.00 74.06 205 ALA A CA 1
ATOM 1599 C C . ALA A 1 205 ? 12.091 -1.284 13.604 1.00 74.06 205 ALA A C 1
ATOM 1601 O O . ALA A 1 205 ? 11.974 -1.469 14.817 1.00 74.06 205 ALA A O 1
ATOM 1602 N N . SER A 1 206 ? 12.093 -0.056 13.071 1.00 69.69 206 SER A N 1
ATOM 1603 C CA . SER A 1 206 ? 11.985 1.184 13.858 1.00 69.69 206 SER A CA 1
ATOM 1604 C C . SER A 1 206 ? 10.666 1.278 14.639 1.00 69.69 206 SER A C 1
ATOM 1606 O O . SER A 1 206 ? 10.614 1.834 15.735 1.00 69.69 206 SER A O 1
ATOM 1608 N N . MET A 1 207 ? 9.603 0.645 14.130 1.00 69.31 207 MET A N 1
ATOM 1609 C CA . MET A 1 207 ? 8.312 0.530 14.812 1.00 69.31 207 MET A CA 1
ATOM 1610 C C . MET A 1 207 ? 8.292 -0.548 15.914 1.00 69.31 207 MET A C 1
ATOM 1612 O O . MET A 1 207 ? 7.283 -0.688 16.619 1.00 69.31 207 MET A O 1
ATOM 1616 N N . GLY A 1 208 ? 9.388 -1.292 16.100 1.00 73.12 208 GLY A N 1
ATOM 1617 C CA . GLY A 1 208 ? 9.494 -2.415 17.034 1.00 73.12 208 GLY A CA 1
ATOM 1618 C C . GLY A 1 208 ? 8.812 -3.687 16.527 1.00 73.12 208 GLY A C 1
ATOM 1619 O O . GLY A 1 208 ? 8.415 -4.537 17.324 1.00 73.12 208 GLY A O 1
ATOM 1620 N N . VAL A 1 209 ? 8.617 -3.807 15.212 1.00 71.19 209 VAL A N 1
ATOM 1621 C CA . VAL A 1 209 ? 7.944 -4.952 14.598 1.00 71.19 209 VAL A CA 1
ATOM 1622 C C . VAL A 1 209 ? 8.979 -6.024 14.302 1.00 71.19 209 VAL A C 1
ATOM 1624 O O . VAL A 1 209 ? 9.825 -5.869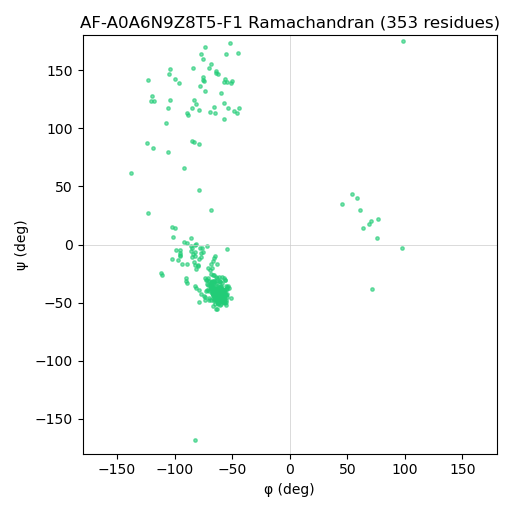 13.425 1.00 71.19 209 VAL A O 1
ATOM 1627 N N . SER A 1 210 ? 8.902 -7.136 15.030 1.00 75.06 210 SER A N 1
ATOM 1628 C CA . SER A 1 210 ? 9.714 -8.312 14.726 1.00 75.06 210 SER A CA 1
ATOM 1629 C C . SER A 1 210 ? 9.100 -9.070 13.552 1.00 75.06 210 SER A C 1
ATOM 1631 O O . SER A 1 210 ? 7.982 -9.581 13.643 1.00 75.06 210 SER A O 1
ATOM 1633 N N . ILE A 1 211 ? 9.830 -9.133 12.440 1.00 71.62 211 ILE A N 1
ATOM 1634 C CA . ILE A 1 211 ? 9.446 -9.929 11.275 1.00 71.62 211 ILE A CA 1
ATOM 1635 C C . ILE A 1 211 ? 9.902 -11.374 11.522 1.00 71.62 211 ILE A C 1
ATOM 1637 O O . ILE A 1 211 ? 11.092 -11.586 11.765 1.00 71.62 211 ILE A O 1
ATOM 1641 N N . PRO A 1 212 ? 9.000 -12.371 11.457 1.00 74.44 212 PRO A N 1
ATOM 1642 C CA . PRO A 1 212 ? 9.368 -13.775 11.600 1.00 74.44 212 PRO A CA 1
ATOM 1643 C C . PRO A 1 212 ? 10.462 -14.185 10.611 1.00 74.44 212 PRO A C 1
ATOM 1645 O O . PRO A 1 212 ? 10.387 -13.841 9.431 1.00 74.44 212 PRO A O 1
ATOM 1648 N N . GLU A 1 213 ? 11.423 -14.992 11.059 1.00 75.38 213 GLU A N 1
ATOM 1649 C CA . GLU A 1 213 ? 12.589 -15.356 10.243 1.00 75.38 213 GLU A CA 1
ATOM 1650 C C . GLU A 1 213 ? 12.208 -16.063 8.940 1.00 75.38 213 GLU A C 1
ATOM 1652 O O . GLU A 1 213 ? 12.740 -15.743 7.889 1.00 75.38 213 GLU A O 1
ATOM 1657 N N . ARG A 1 214 ? 11.155 -16.886 8.956 1.00 69.81 214 ARG A N 1
ATOM 1658 C CA . ARG A 1 214 ? 10.590 -17.507 7.746 1.00 69.81 214 ARG A CA 1
ATOM 1659 C C . ARG A 1 214 ? 10.113 -16.491 6.696 1.00 69.81 214 ARG A C 1
ATOM 1661 O O . ARG A 1 214 ? 10.131 -16.779 5.501 1.00 69.81 214 ARG A O 1
ATOM 1668 N N . ILE A 1 215 ? 9.613 -15.330 7.127 1.00 66.81 215 ILE A N 1
ATOM 1669 C CA . ILE A 1 215 ? 9.226 -14.250 6.209 1.00 66.81 215 ILE A CA 1
ATOM 1670 C C . ILE A 1 215 ? 10.490 -13.587 5.670 1.00 66.81 215 ILE A C 1
ATOM 1672 O O . ILE A 1 215 ? 10.590 -13.423 4.459 1.00 66.81 215 ILE A O 1
ATOM 1676 N N . LYS A 1 216 ? 11.481 -13.304 6.524 1.00 69.94 216 LYS A N 1
ATOM 1677 C CA . LYS A 1 216 ? 12.782 -12.792 6.069 1.00 69.94 216 LYS A CA 1
ATOM 1678 C C . LYS A 1 216 ? 13.453 -13.736 5.071 1.00 69.94 216 LYS A C 1
ATOM 1680 O O . LYS A 1 216 ? 13.907 -13.274 4.041 1.00 69.94 216 LYS A O 1
ATOM 1685 N N . GLU A 1 217 ? 13.433 -15.046 5.300 1.00 71.69 217 GLU A N 1
ATOM 1686 C CA . GLU A 1 217 ? 13.966 -16.058 4.379 1.00 71.69 217 GLU A CA 1
ATOM 1687 C C . GLU A 1 217 ? 13.260 -16.037 3.020 1.00 71.69 217 GLU A C 1
ATOM 1689 O O . GLU A 1 217 ? 13.920 -16.045 1.985 1.00 71.69 217 GLU A O 1
ATOM 1694 N N . LYS A 1 218 ? 11.920 -15.957 2.995 1.00 68.56 218 LYS A N 1
ATOM 1695 C CA . LYS A 1 218 ? 11.167 -15.810 1.737 1.00 68.56 218 LYS A CA 1
ATOM 1696 C C . LYS A 1 218 ? 11.505 -14.513 1.008 1.00 68.56 218 LYS A C 1
ATOM 1698 O O . LYS A 1 218 ? 11.548 -14.504 -0.219 1.00 68.56 218 LYS A O 1
ATOM 1703 N N . LEU A 1 219 ? 11.721 -13.438 1.758 1.00 64.94 219 LEU A N 1
ATOM 1704 C CA . LEU A 1 219 ? 12.081 -12.139 1.207 1.00 64.94 219 LEU A CA 1
ATOM 1705 C C . LEU A 1 219 ? 13.489 -12.145 0.630 1.00 64.94 219 LEU A C 1
ATOM 1707 O O . LEU A 1 219 ? 13.683 -11.771 -0.521 1.00 64.94 219 LEU A O 1
ATOM 1711 N N . CYS A 1 220 ? 14.451 -12.666 1.385 1.00 66.88 220 CYS A N 1
ATOM 1712 C CA . CYS A 1 220 ? 15.816 -12.884 0.934 1.00 66.88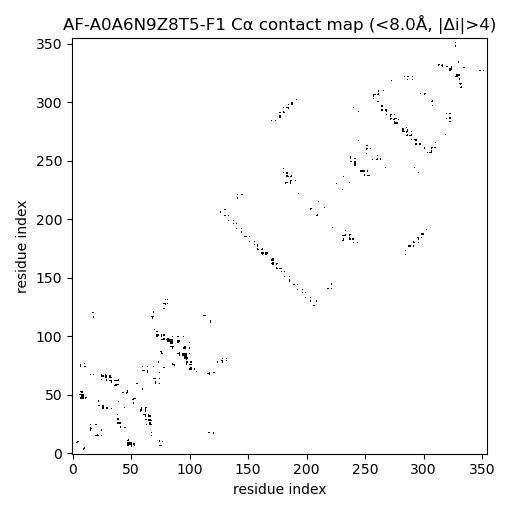 220 CYS A CA 1
ATOM 1713 C C . CYS A 1 220 ? 15.863 -13.824 -0.276 1.00 66.88 220 CYS A C 1
ATOM 1715 O O . CYS A 1 220 ? 16.642 -13.579 -1.185 1.00 66.88 220 CYS A O 1
ATOM 1717 N N . GLY A 1 221 ? 14.995 -14.840 -0.341 1.00 67.81 221 GLY A N 1
ATOM 1718 C CA . GLY A 1 221 ? 14.907 -15.784 -1.459 1.00 67.81 221 GLY A CA 1
ATOM 1719 C C . GLY A 1 221 ? 14.457 -15.172 -2.793 1.00 67.81 221 GLY A C 1
ATOM 1720 O O . GLY A 1 221 ? 14.827 -15.676 -3.847 1.00 67.81 221 GLY A O 1
ATOM 1721 N N . VAL A 1 222 ? 13.703 -14.064 -2.786 1.00 62.00 222 VAL A N 1
ATOM 1722 C CA . VAL A 1 222 ? 13.401 -13.318 -4.028 1.00 62.00 222 VAL A CA 1
ATOM 1723 C C . VAL A 1 222 ? 14.646 -12.614 -4.565 1.00 62.00 222 VAL A C 1
ATOM 1725 O O . VAL A 1 222 ? 14.815 -12.491 -5.774 1.00 62.00 222 VAL A O 1
ATOM 1728 N N . PHE A 1 223 ? 15.545 -12.197 -3.674 1.00 60.31 223 PHE A N 1
ATOM 1729 C CA . PHE A 1 223 ? 16.776 -11.498 -4.033 1.00 60.31 223 PHE A CA 1
ATOM 1730 C C . PHE A 1 223 ? 18.009 -12.415 -4.070 1.00 60.31 223 PHE A C 1
ATOM 1732 O O . PHE A 1 223 ? 19.068 -11.978 -4.508 1.00 60.31 223 PHE A O 1
ATOM 1739 N N . SER A 1 224 ? 17.885 -13.692 -3.690 1.00 59.00 224 SER A N 1
ATOM 1740 C CA . SER A 1 224 ? 18.992 -14.659 -3.644 1.00 59.00 224 SER A CA 1
ATOM 1741 C C . SER A 1 224 ? 19.477 -15.113 -5.023 1.00 59.00 224 SER A C 1
ATOM 1743 O O . SER A 1 224 ? 20.426 -15.879 -5.108 1.00 59.00 224 SER A O 1
ATOM 1745 N N . TRP A 1 225 ? 18.867 -14.632 -6.113 1.00 50.53 225 TRP A N 1
ATOM 1746 C CA . TRP A 1 225 ? 19.452 -14.712 -7.459 1.00 50.53 225 TRP A CA 1
ATOM 1747 C C . TRP A 1 225 ? 20.727 -13.870 -7.604 1.00 50.53 225 TRP A C 1
ATOM 1749 O O . TRP A 1 225 ? 21.468 -14.039 -8.570 1.00 50.53 225 TRP A O 1
ATOM 1759 N N . SER A 1 226 ? 21.021 -13.007 -6.627 1.00 47.69 226 SER A N 1
ATOM 1760 C CA . SER A 1 226 ? 22.328 -12.381 -6.471 1.00 47.69 226 SER A CA 1
ATOM 1761 C C . SER A 1 226 ? 23.353 -13.313 -5.817 1.00 47.69 226 SER A C 1
ATOM 1763 O O . SER A 1 226 ? 24.086 -12.873 -4.929 1.00 47.69 226 SER A O 1
ATOM 1765 N N . ASP A 1 227 ? 23.468 -14.567 -6.261 1.00 47.28 227 ASP A N 1
ATOM 1766 C CA . ASP A 1 227 ? 24.808 -15.153 -6.230 1.00 47.28 227 ASP A CA 1
ATOM 1767 C C . ASP A 1 227 ? 25.695 -14.150 -6.982 1.00 47.28 227 ASP A C 1
ATOM 1769 O O . ASP A 1 227 ? 25.428 -13.811 -8.143 1.00 47.28 227 ASP A O 1
ATOM 1773 N N . GLU A 1 228 ? 26.669 -13.584 -6.264 1.00 49.03 228 GLU A N 1
ATOM 1774 C CA . GLU A 1 228 ? 27.438 -12.367 -6.581 1.00 49.03 228 GLU A CA 1
ATOM 1775 C C . GLU A 1 228 ? 28.126 -12.379 -7.962 1.00 49.03 228 GLU A C 1
ATOM 1777 O O . GLU A 1 228 ? 28.729 -11.395 -8.384 1.00 49.03 228 GLU A O 1
ATOM 1782 N N . THR A 1 229 ? 28.033 -13.482 -8.699 1.00 48.84 229 THR A N 1
ATOM 1783 C CA . THR A 1 229 ? 28.711 -13.726 -9.965 1.00 48.84 229 THR A CA 1
ATOM 1784 C C . THR A 1 229 ? 27.955 -13.279 -11.219 1.00 48.84 229 THR A C 1
ATOM 1786 O O . THR A 1 229 ? 28.592 -13.180 -12.266 1.00 48.84 229 THR A O 1
ATOM 1789 N N . SER A 1 230 ? 26.638 -13.020 -11.177 1.00 58.59 230 SER A N 1
ATOM 1790 C CA . SER A 1 230 ? 25.867 -12.741 -12.413 1.00 58.59 230 SER A CA 1
ATOM 1791 C C . SER A 1 230 ? 25.346 -11.310 -12.580 1.00 58.59 230 SER A C 1
ATOM 1793 O O . SER A 1 230 ? 25.159 -10.869 -13.714 1.00 58.59 230 SER A O 1
ATOM 1795 N N . LEU A 1 231 ? 25.154 -10.565 -11.489 1.00 65.69 231 LEU A N 1
ATOM 1796 C CA . LEU A 1 231 ? 24.650 -9.191 -11.529 1.00 65.69 231 LEU A CA 1
ATOM 1797 C C . LEU A 1 231 ? 25.787 -8.184 -11.404 1.00 65.69 231 LEU A C 1
ATOM 1799 O O . LEU A 1 231 ? 26.748 -8.381 -10.663 1.00 65.69 231 LEU A O 1
ATOM 1803 N N . LEU A 1 232 ? 25.675 -7.075 -12.131 1.00 73.81 232 LEU A N 1
ATOM 1804 C CA . LEU A 1 232 ? 26.646 -5.996 -12.014 1.00 73.81 232 LEU A CA 1
ATOM 1805 C C . LEU A 1 232 ? 26.413 -5.257 -10.689 1.00 73.81 232 LEU A C 1
ATOM 1807 O O . LEU A 1 232 ? 25.275 -4.863 -10.426 1.00 73.81 232 LEU A O 1
ATOM 1811 N N . PRO A 1 233 ? 27.463 -4.997 -9.884 1.00 82.25 233 PRO A N 1
ATOM 1812 C CA . PRO A 1 233 ? 27.370 -4.035 -8.790 1.00 82.25 233 PRO A CA 1
ATOM 1813 C C . PRO A 1 233 ? 26.772 -2.722 -9.302 1.00 82.25 233 PRO A C 1
ATOM 1815 O O . PRO A 1 233 ? 27.112 -2.308 -10.412 1.00 82.25 233 PRO A O 1
ATOM 1818 N N . TYR A 1 234 ? 25.911 -2.070 -8.515 1.00 77.62 234 TYR A N 1
ATOM 1819 C CA . TYR A 1 234 ? 25.166 -0.883 -8.958 1.00 77.62 234 TYR A CA 1
ATOM 1820 C C . TYR A 1 234 ? 26.078 0.180 -9.577 1.00 77.62 234 TYR A C 1
ATOM 1822 O O . TYR A 1 234 ? 25.828 0.624 -10.693 1.00 77.62 234 TYR A O 1
ATOM 1830 N N . ASP A 1 235 ? 27.209 0.492 -8.937 1.00 77.75 235 ASP A N 1
ATOM 1831 C CA . ASP A 1 235 ? 28.186 1.436 -9.488 1.00 77.75 235 ASP A CA 1
ATOM 1832 C C . ASP A 1 235 ? 28.688 1.033 -10.872 1.00 77.75 235 ASP A C 1
ATOM 1834 O O . ASP A 1 235 ? 28.750 1.867 -11.767 1.00 77.75 235 ASP A O 1
ATOM 1838 N N . LYS A 1 236 ? 28.978 -0.255 -11.074 1.00 83.50 236 LYS A N 1
ATOM 1839 C CA . LYS A 1 236 ? 29.436 -0.799 -12.355 1.00 83.50 236 LYS A CA 1
ATOM 1840 C C . LYS A 1 236 ? 28.317 -0.819 -13.398 1.00 83.50 236 LYS A C 1
ATOM 1842 O O . LYS A 1 236 ? 28.595 -0.612 -14.579 1.00 83.50 236 LYS A O 1
ATOM 1847 N N . ALA A 1 237 ? 27.072 -1.067 -12.987 1.00 78.62 237 ALA A N 1
ATOM 1848 C CA . ALA A 1 237 ? 25.899 -0.971 -13.853 1.00 78.62 237 ALA A CA 1
ATOM 1849 C C . ALA A 1 237 ? 25.688 0.478 -14.317 1.00 78.62 237 ALA A C 1
ATOM 1851 O O . ALA A 1 237 ? 25.517 0.713 -15.511 1.00 78.62 237 ALA A O 1
ATOM 1852 N N . MET A 1 238 ? 25.814 1.447 -13.409 1.00 76.94 238 MET A N 1
ATOM 1853 C CA . MET A 1 238 ? 25.708 2.875 -13.712 1.00 76.94 238 MET A CA 1
ATOM 1854 C C . MET A 1 238 ? 26.851 3.373 -14.602 1.00 76.94 238 MET A C 1
ATOM 1856 O O . MET A 1 238 ? 26.580 4.059 -15.584 1.00 76.94 238 MET A O 1
ATOM 1860 N N . SER A 1 239 ? 28.104 2.974 -14.352 1.00 80.94 239 SER A N 1
ATOM 1861 C CA . SER A 1 239 ? 29.222 3.319 -15.243 1.00 80.94 239 SER A CA 1
ATOM 1862 C C . SER A 1 239 ? 29.043 2.701 -16.637 1.00 80.94 239 SER A C 1
ATOM 1864 O O . SER A 1 239 ? 29.314 3.342 -17.650 1.00 80.94 239 SER A O 1
ATOM 1866 N N . ARG A 1 240 ? 28.532 1.463 -16.725 1.00 81.44 240 ARG A N 1
ATOM 1867 C CA . ARG A 1 240 ? 28.190 0.844 -18.018 1.00 81.44 240 ARG A CA 1
ATOM 1868 C C . ARG A 1 240 ? 27.045 1.566 -18.718 1.00 81.44 240 ARG A C 1
ATOM 1870 O O . ARG A 1 240 ? 27.123 1.752 -19.927 1.00 81.44 240 ARG A O 1
ATOM 1877 N N . LEU A 1 241 ? 26.015 1.987 -17.987 1.00 76.06 241 LEU A N 1
ATOM 1878 C CA . LEU A 1 241 ? 24.919 2.775 -18.541 1.00 76.06 241 LEU A CA 1
ATOM 1879 C C . LEU A 1 241 ? 25.424 4.117 -19.084 1.00 76.06 241 LEU A C 1
ATOM 1881 O O . LEU A 1 241 ? 25.064 4.487 -20.199 1.00 76.06 241 LEU A O 1
ATOM 1885 N N . ALA A 1 242 ? 26.290 4.806 -18.336 1.00 77.31 242 ALA A N 1
ATOM 1886 C CA . ALA A 1 242 ? 26.922 6.048 -18.772 1.00 77.31 242 ALA A CA 1
ATOM 1887 C C . ALA A 1 242 ? 27.695 5.847 -20.084 1.00 77.31 242 ALA A C 1
ATOM 1889 O O . ALA A 1 242 ? 27.472 6.586 -21.040 1.00 77.31 242 ALA A O 1
ATOM 1890 N N . ASN A 1 243 ? 28.498 4.781 -20.176 1.00 81.31 243 ASN A N 1
ATOM 1891 C CA . ASN A 1 243 ? 29.221 4.431 -21.401 1.00 81.31 243 ASN A CA 1
ATOM 1892 C C . ASN A 1 243 ? 28.276 4.104 -22.572 1.00 81.31 243 ASN A C 1
ATOM 1894 O O . ASN A 1 243 ? 28.499 4.559 -23.689 1.00 81.31 243 ASN A O 1
ATOM 1898 N N . LEU A 1 244 ? 27.199 3.344 -22.336 1.00 73.94 244 LEU A N 1
ATOM 1899 C CA . LEU A 1 244 ? 26.213 2.997 -23.373 1.00 73.94 244 LEU A CA 1
ATOM 1900 C C . LEU A 1 244 ? 25.459 4.222 -23.914 1.00 73.94 244 LEU A C 1
ATOM 1902 O O . LEU A 1 244 ? 25.054 4.242 -25.084 1.00 73.94 244 LEU A O 1
ATOM 1906 N N . LEU A 1 245 ? 25.253 5.224 -23.057 1.00 72.44 245 LEU A N 1
ATOM 1907 C CA . LEU A 1 245 ? 24.623 6.499 -23.393 1.00 72.44 245 LEU A CA 1
ATOM 1908 C C . LEU A 1 245 ? 25.603 7.530 -23.963 1.00 72.44 245 LEU A C 1
ATOM 1910 O O . LEU A 1 245 ? 25.142 8.585 -24.400 1.00 72.44 245 LEU A O 1
ATOM 1914 N N . ASP A 1 246 ? 26.904 7.227 -23.984 1.00 78.81 246 ASP A N 1
ATOM 1915 C CA . ASP A 1 246 ? 27.975 8.170 -24.325 1.00 78.81 246 ASP A CA 1
ATOM 1916 C C . ASP A 1 246 ? 27.915 9.446 -23.461 1.00 78.81 246 ASP A C 1
ATOM 1918 O O . ASP A 1 246 ? 27.987 10.581 -23.934 1.00 78.81 246 ASP A O 1
ATOM 1922 N N . LEU A 1 247 ? 27.681 9.256 -22.160 1.00 75.62 247 LEU A N 1
ATOM 1923 C CA . LEU A 1 247 ? 27.638 10.338 -21.187 1.00 75.62 247 LEU A CA 1
ATOM 1924 C C . LEU A 1 247 ? 29.034 10.581 -20.627 1.00 75.62 247 LEU A C 1
ATOM 1926 O O . LEU A 1 247 ? 29.561 9.769 -19.872 1.00 75.62 247 LEU A O 1
ATOM 1930 N N . SER A 1 248 ? 29.596 11.746 -20.942 1.00 71.75 248 SER A N 1
ATOM 1931 C CA . SER A 1 248 ? 30.860 12.216 -20.366 1.00 71.75 248 SER A CA 1
ATOM 1932 C C . SER A 1 248 ? 30.763 12.562 -18.874 1.00 71.75 248 SER A C 1
ATOM 1934 O O . SER A 1 248 ? 31.787 12.664 -18.205 1.00 71.75 248 SER A O 1
ATOM 1936 N N . ASP A 1 249 ? 29.547 12.735 -18.348 1.00 67.31 249 ASP A N 1
ATOM 1937 C CA . ASP A 1 249 ? 29.281 13.138 -16.967 1.00 67.31 249 ASP A CA 1
ATOM 1938 C C . ASP A 1 249 ? 28.479 12.058 -16.219 1.00 67.31 249 ASP A C 1
ATOM 1940 O O . ASP A 1 249 ? 27.253 12.120 -16.103 1.00 67.31 249 ASP A O 1
ATOM 1944 N N . GLU A 1 250 ? 29.182 11.049 -15.698 1.00 67.31 250 GLU A N 1
ATOM 1945 C CA . GLU A 1 250 ? 28.600 9.984 -14.865 1.00 67.31 250 GLU A CA 1
ATOM 1946 C C . GLU A 1 250 ? 27.925 10.546 -13.596 1.00 67.31 250 GLU A C 1
ATOM 1948 O O . GLU A 1 250 ? 26.940 9.989 -13.102 1.00 67.31 250 GLU A O 1
ATOM 1953 N N . HIS A 1 251 ? 28.389 11.697 -13.094 1.00 68.94 251 HIS A N 1
ATOM 1954 C CA . HIS A 1 251 ? 27.787 12.359 -11.936 1.00 68.94 251 HIS A CA 1
ATOM 1955 C C . HIS A 1 251 ? 26.390 12.903 -12.232 1.00 68.94 251 HIS A C 1
ATOM 1957 O O . HIS A 1 251 ? 25.603 13.083 -11.307 1.00 68.94 251 HIS A O 1
ATOM 1963 N N . ALA A 1 252 ? 26.029 13.114 -13.499 1.00 67.81 252 ALA A N 1
ATOM 1964 C CA . ALA A 1 252 ? 24.668 13.490 -13.860 1.00 67.81 252 ALA A CA 1
ATOM 1965 C C . ALA A 1 252 ? 23.650 12.356 -13.635 1.00 67.81 252 ALA A C 1
ATOM 1967 O O . ALA A 1 252 ? 22.475 12.641 -13.426 1.00 67.81 252 ALA A O 1
ATOM 1968 N N . LEU A 1 253 ? 24.094 11.091 -13.655 1.00 67.12 253 LEU A N 1
ATOM 1969 C CA . LEU A 1 253 ? 23.252 9.930 -13.347 1.00 67.12 253 LEU A CA 1
ATOM 1970 C C . LEU A 1 253 ? 23.259 9.562 -11.856 1.00 67.12 253 LEU A C 1
ATOM 1972 O O . LEU A 1 253 ? 22.289 8.995 -11.363 1.00 67.12 253 LEU A O 1
ATOM 1976 N N . LYS A 1 254 ? 24.356 9.861 -11.149 1.00 71.81 254 LYS A N 1
ATOM 1977 C CA . LYS A 1 254 ? 24.526 9.545 -9.720 1.00 71.81 254 LYS A CA 1
ATOM 1978 C C . LYS A 1 254 ? 24.124 10.683 -8.774 1.00 71.81 254 LYS A C 1
ATOM 1980 O O . LYS A 1 254 ? 23.973 10.437 -7.587 1.00 71.81 254 LYS A O 1
ATOM 1985 N N . GLY A 1 255 ? 23.993 11.910 -9.273 1.00 69.88 255 GLY A N 1
ATOM 1986 C CA . GLY A 1 255 ? 23.775 13.098 -8.449 1.00 69.88 255 GLY A CA 1
ATOM 1987 C C . GLY A 1 255 ? 22.346 13.274 -7.925 1.00 69.88 255 GLY A C 1
ATOM 1988 O O . GLY A 1 255 ? 21.384 12.704 -8.452 1.00 69.88 255 GLY A O 1
ATOM 1989 N N . ASP A 1 256 ? 22.225 14.142 -6.921 1.00 71.56 256 ASP A N 1
ATOM 1990 C CA . ASP A 1 256 ? 20.961 14.525 -6.269 1.00 71.56 256 ASP A CA 1
ATOM 1991 C C . ASP A 1 256 ? 20.180 15.611 -7.040 1.00 71.56 256 ASP A C 1
ATOM 1993 O O . ASP A 1 256 ? 19.101 16.025 -6.630 1.00 71.56 256 ASP A O 1
ATOM 1997 N N . ASP A 1 257 ? 20.703 16.100 -8.172 1.00 81.31 257 ASP A N 1
ATOM 1998 C CA . ASP A 1 257 ? 20.005 17.094 -8.998 1.00 81.31 257 ASP A CA 1
ATOM 1999 C C . ASP A 1 257 ? 19.033 16.415 -9.974 1.00 81.31 257 ASP A C 1
ATOM 2001 O O . ASP A 1 257 ? 19.352 16.132 -11.135 1.00 81.31 257 ASP A O 1
ATOM 2005 N N . ASP A 1 258 ? 17.807 16.210 -9.505 1.00 76.81 258 ASP A N 1
ATOM 2006 C CA . ASP A 1 258 ? 16.696 15.662 -10.287 1.00 76.81 258 ASP A CA 1
ATOM 2007 C C . ASP A 1 258 ? 16.405 16.460 -11.565 1.00 76.81 258 ASP A C 1
ATOM 2009 O O . ASP A 1 258 ? 16.024 15.905 -12.599 1.00 76.81 258 ASP A O 1
ATOM 2013 N N . SER A 1 259 ? 16.652 17.773 -11.559 1.00 74.12 259 SER A N 1
ATOM 2014 C CA . SER A 1 259 ? 16.467 18.607 -12.749 1.00 74.12 259 SER A CA 1
ATOM 2015 C C . SER A 1 259 ? 17.551 18.366 -13.798 1.00 74.12 259 SER A C 1
ATOM 2017 O O . SER A 1 259 ? 17.300 18.516 -14.999 1.00 74.12 259 SER A O 1
ATOM 2019 N N . LYS A 1 260 ? 18.764 18.005 -13.378 1.00 80.62 260 LYS A N 1
ATOM 2020 C CA . LYS A 1 260 ? 19.842 17.580 -14.277 1.00 80.62 260 LYS A CA 1
ATOM 2021 C C . LYS A 1 260 ? 19.577 16.175 -14.815 1.00 80.62 260 LYS A C 1
ATOM 2023 O O . LYS A 1 260 ? 19.658 15.992 -16.030 1.00 80.62 260 LYS A O 1
ATOM 2028 N N . LEU A 1 261 ? 19.167 15.235 -13.963 1.00 75.00 261 LEU A N 1
ATOM 2029 C CA . LEU A 1 261 ? 18.829 13.869 -14.371 1.00 75.00 261 LEU A CA 1
ATOM 2030 C C . LEU A 1 261 ? 17.674 13.844 -15.386 1.00 75.00 261 LEU A C 1
ATOM 2032 O O . LEU A 1 261 ? 17.808 13.243 -16.451 1.00 75.00 261 LEU A O 1
ATOM 2036 N N . ALA A 1 262 ? 16.584 14.576 -15.128 1.00 73.44 262 ALA A N 1
ATOM 2037 C CA . ALA A 1 262 ? 15.457 14.683 -16.059 1.00 73.44 262 ALA A CA 1
ATOM 2038 C C . ALA A 1 262 ? 15.892 15.197 -17.444 1.00 73.44 262 ALA A C 1
ATOM 2040 O O . ALA A 1 262 ? 15.493 14.651 -18.473 1.00 73.44 262 ALA A O 1
ATOM 2041 N N . ARG A 1 263 ? 16.764 16.216 -17.488 1.00 80.00 263 ARG A N 1
ATOM 2042 C CA . ARG A 1 263 ? 17.308 16.752 -18.748 1.00 80.00 263 ARG A CA 1
ATOM 2043 C C . ARG A 1 263 ? 18.167 15.732 -19.489 1.00 80.00 263 ARG A C 1
ATOM 2045 O O . ARG A 1 263 ? 18.055 15.633 -20.709 1.00 80.00 263 ARG A O 1
ATOM 2052 N N . VAL A 1 264 ? 18.989 14.968 -18.771 1.00 79.19 264 VAL A N 1
ATOM 2053 C CA . VAL A 1 264 ? 19.803 13.888 -19.349 1.00 79.19 264 VAL A CA 1
ATOM 2054 C C . VAL A 1 264 ? 18.918 12.798 -19.947 1.00 79.19 264 VAL A C 1
ATOM 2056 O O . VAL A 1 264 ? 19.174 12.360 -21.069 1.00 79.19 264 VAL A O 1
ATOM 2059 N N . ILE A 1 265 ? 17.861 12.397 -19.238 1.00 74.00 265 ILE A N 1
ATOM 2060 C CA . ILE A 1 265 ? 16.911 11.381 -19.698 1.00 74.00 265 ILE A CA 1
ATOM 2061 C C . ILE A 1 265 ? 16.190 11.851 -20.964 1.00 74.00 265 ILE A C 1
ATOM 2063 O O . ILE A 1 265 ? 16.261 11.188 -21.999 1.00 74.00 265 ILE A O 1
ATOM 2067 N N . ILE A 1 266 ? 15.547 13.020 -20.904 1.00 77.81 266 ILE A N 1
ATOM 2068 C CA . ILE A 1 266 ? 14.753 13.567 -22.012 1.00 77.81 266 ILE A CA 1
ATOM 2069 C C . ILE A 1 266 ? 15.645 13.846 -23.229 1.00 77.81 266 ILE A C 1
ATOM 2071 O O . ILE A 1 266 ? 15.296 13.486 -24.356 1.00 77.81 266 ILE A O 1
ATOM 2075 N N . GLY A 1 267 ? 16.822 14.440 -23.008 1.00 82.31 267 GLY A N 1
ATOM 2076 C CA . GLY A 1 267 ? 17.779 14.754 -24.066 1.00 82.31 267 GLY A CA 1
ATOM 2077 C C . GLY A 1 267 ? 18.289 13.506 -24.789 1.00 82.31 267 GLY A C 1
ATOM 2078 O O . GLY A 1 267 ? 18.275 13.459 -26.021 1.00 82.31 267 GLY A O 1
ATOM 2079 N N . ASN A 1 268 ? 18.677 12.465 -24.046 1.00 78.06 268 ASN A N 1
ATOM 2080 C CA . ASN A 1 268 ? 19.144 11.218 -24.652 1.00 78.06 268 ASN A CA 1
ATOM 2081 C C . ASN A 1 268 ? 18.024 10.432 -25.325 1.00 78.06 268 ASN A C 1
ATOM 2083 O O . ASN A 1 268 ? 18.236 9.922 -26.422 1.00 78.06 268 ASN A O 1
ATOM 2087 N N . ALA A 1 269 ? 16.829 10.378 -24.733 1.00 75.38 269 ALA A N 1
ATOM 2088 C CA . ALA A 1 269 ? 15.671 9.753 -25.366 1.00 75.38 269 ALA A CA 1
ATOM 2089 C C . ALA A 1 269 ? 15.370 10.401 -26.729 1.00 75.38 269 ALA A C 1
ATOM 2091 O O . ALA A 1 269 ? 15.255 9.706 -27.741 1.00 75.38 269 ALA A O 1
ATOM 2092 N N . GLY A 1 270 ? 15.333 11.738 -26.780 1.00 79.06 270 GLY A N 1
ATOM 2093 C CA . GLY A 1 270 ? 15.136 12.491 -28.019 1.00 79.06 270 GLY A CA 1
ATOM 2094 C C . GLY A 1 270 ? 16.238 12.242 -29.054 1.00 79.06 270 GLY A C 1
ATOM 2095 O O . GLY A 1 270 ? 15.939 12.006 -30.228 1.00 79.06 270 GLY A O 1
ATOM 2096 N N . ARG A 1 271 ? 17.508 12.229 -28.623 1.00 84.25 271 ARG A N 1
ATOM 2097 C CA . ARG A 1 271 ? 18.664 11.934 -29.487 1.00 84.25 271 ARG A CA 1
ATOM 2098 C C . ARG A 1 271 ? 18.575 10.534 -30.097 1.00 84.25 271 ARG A C 1
ATOM 2100 O O . ARG A 1 271 ? 18.652 10.406 -31.318 1.00 84.25 271 ARG A O 1
ATOM 2107 N N . LEU A 1 272 ? 18.360 9.513 -29.268 1.00 78.00 272 LEU A N 1
ATOM 2108 C CA . LEU A 1 272 ? 18.275 8.109 -29.681 1.00 78.00 272 LEU A CA 1
ATOM 2109 C C . LEU A 1 272 ? 17.126 7.878 -30.670 1.00 78.00 272 LEU A C 1
ATOM 2111 O O . LEU A 1 272 ? 17.307 7.233 -31.702 1.00 78.00 272 LEU A O 1
ATOM 2115 N N . LEU A 1 273 ? 15.957 8.469 -30.409 1.00 77.31 273 LEU A N 1
ATOM 2116 C CA . LEU A 1 273 ? 14.819 8.419 -31.330 1.00 77.31 273 LEU A CA 1
ATOM 2117 C C . LEU A 1 273 ? 15.119 9.142 -32.651 1.00 77.31 273 LEU A C 1
ATOM 2119 O O . LEU A 1 273 ? 14.730 8.671 -33.722 1.00 77.31 273 LEU A O 1
ATOM 2123 N N . GLY A 1 274 ? 15.825 10.274 -32.603 1.00 81.50 274 GLY A N 1
ATOM 2124 C CA . GLY A 1 274 ? 16.253 11.013 -33.791 1.00 81.50 274 GLY A CA 1
ATOM 2125 C C . GLY A 1 274 ? 17.267 10.247 -34.647 1.00 81.50 274 GLY A C 1
ATOM 2126 O O . GLY A 1 274 ? 17.176 10.250 -35.875 1.00 81.50 274 GLY A O 1
ATOM 2127 N N . GLU A 1 275 ? 18.227 9.564 -34.024 1.00 80.62 275 GLU A N 1
ATOM 2128 C CA . GLU A 1 275 ? 19.171 8.661 -34.698 1.00 80.62 275 GLU A CA 1
ATOM 2129 C C . GLU A 1 275 ? 18.449 7.478 -35.348 1.00 80.62 275 GLU A C 1
ATOM 2131 O O . GLU A 1 275 ? 18.648 7.205 -36.536 1.00 80.62 275 GLU A O 1
ATOM 2136 N N . ALA A 1 276 ? 17.534 6.840 -34.615 1.00 76.50 276 ALA A N 1
ATOM 2137 C CA . ALA A 1 276 ? 16.753 5.721 -35.122 1.00 76.50 276 ALA A CA 1
ATOM 2138 C C . ALA A 1 276 ? 15.870 6.113 -36.323 1.00 76.50 276 ALA A C 1
ATOM 2140 O O . ALA A 1 276 ? 15.796 5.380 -37.312 1.00 76.50 276 ALA A O 1
ATOM 2141 N N . LYS A 1 277 ? 15.259 7.308 -36.297 1.00 77.56 277 LYS A N 1
ATOM 2142 C CA . LYS A 1 277 ? 14.437 7.822 -37.408 1.00 77.56 277 LYS A CA 1
ATOM 2143 C C . LYS A 1 277 ? 15.239 8.099 -38.681 1.00 77.56 277 LYS A C 1
ATOM 2145 O O . LYS A 1 277 ? 14.719 7.841 -39.771 1.00 77.56 277 LYS A O 1
ATOM 2150 N N . ARG A 1 278 ? 16.472 8.610 -38.552 1.00 80.56 278 ARG A N 1
ATOM 2151 C CA . ARG A 1 278 ? 17.349 8.985 -39.680 1.00 80.56 278 ARG A CA 1
ATOM 2152 C C . ARG A 1 278 ? 17.904 7.774 -40.438 1.00 80.56 278 ARG A C 1
ATOM 2154 O O . ARG A 1 278 ? 18.074 7.844 -41.651 1.00 80.56 278 ARG A O 1
ATOM 2161 N N . ASN A 1 279 ? 18.115 6.643 -39.767 1.00 73.12 279 ASN A N 1
ATOM 2162 C CA . ASN A 1 279 ? 18.723 5.452 -40.367 1.00 73.12 279 ASN A CA 1
ATOM 2163 C C . ASN A 1 279 ? 17.693 4.475 -40.962 1.00 73.12 279 ASN A C 1
ATOM 2165 O O . ASN A 1 279 ? 17.566 3.341 -40.510 1.00 73.12 279 ASN A O 1
ATOM 2169 N N . VAL A 1 280 ? 16.985 4.884 -42.023 1.00 60.03 280 VAL A N 1
ATOM 2170 C CA . VAL A 1 280 ? 15.866 4.124 -42.636 1.00 60.03 280 VAL A CA 1
ATOM 2171 C C . VAL A 1 280 ? 16.232 2.681 -43.029 1.00 60.03 280 VAL A C 1
ATOM 2173 O O . VAL A 1 280 ? 15.435 1.775 -42.812 1.00 60.03 280 VAL A O 1
ATOM 2176 N N . ARG A 1 281 ? 17.448 2.430 -43.542 1.00 54.56 281 ARG A N 1
ATOM 2177 C CA . ARG A 1 281 ? 17.907 1.081 -43.953 1.00 54.56 281 ARG A CA 1
ATOM 2178 C C . ARG A 1 281 ? 18.370 0.181 -42.800 1.00 54.56 281 ARG A C 1
ATOM 2180 O O . ARG A 1 281 ? 18.459 -1.026 -42.979 1.00 54.56 281 ARG A O 1
ATOM 2187 N N . ARG A 1 282 ? 18.673 0.754 -41.633 1.00 64.69 282 ARG A N 1
ATOM 2188 C CA . ARG A 1 282 ? 19.127 0.046 -40.419 1.00 64.69 282 ARG A CA 1
ATOM 2189 C C . ARG A 1 282 ? 18.199 0.343 -39.236 1.00 64.69 282 ARG A C 1
ATOM 2191 O O . ARG A 1 282 ? 18.618 0.322 -38.085 1.00 64.69 282 ARG A O 1
ATOM 2198 N N . ARG A 1 283 ? 16.933 0.660 -39.525 1.00 69.62 283 ARG A N 1
ATOM 2199 C CA . ARG A 1 283 ? 15.984 1.220 -38.553 1.00 69.62 283 ARG A CA 1
ATOM 2200 C C . ARG A 1 283 ? 15.793 0.320 -37.341 1.00 69.62 283 ARG A C 1
ATOM 2202 O O . ARG A 1 283 ? 15.748 0.811 -36.222 1.00 69.62 283 ARG A O 1
ATOM 2209 N N . PHE A 1 284 ? 15.724 -0.989 -37.564 1.00 70.31 284 PHE A N 1
ATOM 2210 C CA . PHE A 1 284 ? 15.309 -1.938 -36.539 1.00 70.31 284 PHE A CA 1
ATOM 2211 C C . PHE A 1 284 ? 16.292 -2.049 -35.350 1.00 70.31 284 PHE A C 1
ATOM 2213 O O . PHE A 1 284 ? 15.851 -1.804 -34.227 1.00 70.31 284 PHE A O 1
ATOM 2220 N N . PRO A 1 285 ? 17.610 -2.298 -35.531 1.00 70.50 285 PRO A N 1
ATOM 2221 C CA . PRO A 1 285 ? 18.557 -2.310 -34.409 1.00 70.50 285 PRO A CA 1
ATOM 2222 C C . PRO A 1 285 ? 18.623 -0.989 -33.632 1.00 70.50 285 PRO A C 1
ATOM 2224 O O . PRO A 1 285 ? 18.703 -0.997 -32.407 1.00 70.50 285 PRO A O 1
ATOM 2227 N N . HIS A 1 286 ? 18.550 0.154 -34.323 1.00 74.44 286 HIS A N 1
ATOM 2228 C CA . HIS A 1 286 ? 18.607 1.467 -33.673 1.00 74.44 286 HIS A CA 1
ATOM 2229 C C . HIS A 1 286 ? 17.335 1.794 -32.887 1.00 74.44 286 HIS A C 1
ATOM 2231 O O . HIS A 1 286 ? 17.417 2.355 -31.798 1.00 74.44 286 HIS A O 1
ATOM 2237 N N . LEU A 1 287 ? 16.166 1.428 -33.416 1.00 73.56 287 LEU A N 1
ATOM 2238 C CA . LEU A 1 287 ? 14.887 1.573 -32.726 1.00 73.56 287 LEU A CA 1
ATOM 2239 C C . LEU A 1 287 ? 14.817 0.685 -31.481 1.00 73.56 287 LEU A C 1
ATOM 2241 O O . LEU A 1 287 ? 14.381 1.139 -30.425 1.00 73.56 287 LEU A O 1
ATOM 2245 N N . LEU A 1 288 ? 15.300 -0.553 -31.590 1.00 71.12 288 LEU A N 1
ATOM 2246 C CA . LEU A 1 288 ? 15.384 -1.470 -30.462 1.00 71.12 288 LEU A CA 1
ATOM 2247 C C . LEU A 1 288 ? 16.347 -0.940 -29.389 1.00 71.12 288 LEU A C 1
ATOM 2249 O O . LEU A 1 288 ? 15.968 -0.854 -28.224 1.00 71.12 288 LEU A O 1
ATOM 2253 N N . ARG A 1 289 ? 17.539 -0.473 -29.790 1.00 74.75 289 ARG A N 1
ATOM 2254 C CA . ARG A 1 289 ? 18.485 0.202 -28.889 1.00 74.75 289 ARG A CA 1
ATOM 2255 C C . ARG A 1 289 ? 17.844 1.396 -28.193 1.00 74.75 289 ARG A C 1
ATOM 2257 O O . ARG A 1 289 ? 17.958 1.519 -26.980 1.00 74.75 289 ARG A O 1
ATOM 2264 N N . ALA A 1 290 ? 17.149 2.258 -28.934 1.00 75.25 290 ALA A N 1
ATOM 2265 C CA . ALA A 1 290 ? 16.459 3.406 -28.357 1.00 75.25 290 ALA A CA 1
ATOM 2266 C C . ALA A 1 290 ? 15.430 2.970 -27.304 1.00 75.25 290 ALA A C 1
ATOM 2268 O O . A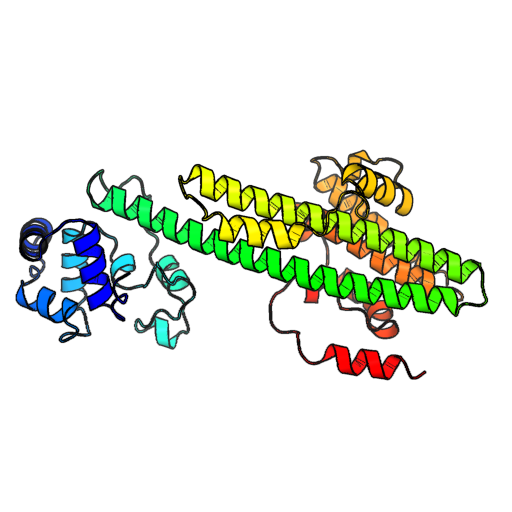LA A 1 290 ? 15.427 3.521 -26.208 1.00 75.25 290 ALA A O 1
ATOM 2269 N N . TYR A 1 291 ? 14.621 1.945 -27.594 1.00 79.31 291 TYR A N 1
ATOM 2270 C CA . TYR A 1 291 ? 13.650 1.394 -26.648 1.00 79.31 291 TYR A CA 1
ATOM 2271 C C . TYR A 1 291 ? 14.306 0.916 -25.342 1.00 79.31 291 TYR A C 1
ATOM 2273 O O . TYR A 1 291 ? 13.864 1.304 -24.258 1.00 79.31 291 TYR A O 1
ATOM 2281 N N . PHE A 1 292 ? 15.380 0.122 -25.420 1.00 72.31 292 PHE A N 1
ATOM 2282 C CA . PHE A 1 292 ? 16.071 -0.365 -24.222 1.00 72.31 292 PHE A CA 1
ATOM 2283 C C . PHE A 1 292 ? 16.709 0.765 -23.431 1.00 72.31 292 PHE A C 1
ATOM 2285 O O . PHE A 1 292 ? 16.482 0.867 -22.233 1.00 72.31 292 PHE A O 1
ATOM 2292 N N . MET A 1 293 ? 17.444 1.657 -24.091 1.00 73.88 293 MET A N 1
ATOM 2293 C CA . MET A 1 293 ? 18.120 2.764 -23.417 1.00 73.88 293 MET A CA 1
ATOM 2294 C C . MET A 1 293 ? 17.128 3.725 -22.752 1.00 73.88 293 MET A C 1
ATOM 2296 O O . MET A 1 293 ? 17.367 4.183 -21.638 1.00 73.88 293 MET A O 1
ATOM 2300 N N . ILE A 1 294 ? 15.989 3.992 -23.393 1.00 78.12 294 ILE A N 1
ATOM 2301 C CA . ILE A 1 294 ? 14.898 4.768 -22.795 1.00 78.12 294 ILE A CA 1
ATOM 2302 C C . ILE A 1 294 ? 14.321 4.034 -21.584 1.00 78.12 294 ILE A C 1
ATOM 2304 O O . ILE A 1 294 ? 14.106 4.649 -20.544 1.00 78.12 294 ILE A O 1
ATOM 2308 N N . SER A 1 295 ? 14.138 2.718 -21.682 1.00 75.25 295 SER A N 1
ATOM 2309 C CA . SER A 1 295 ? 13.697 1.906 -20.548 1.00 75.25 295 SER A CA 1
ATOM 2310 C C . SER A 1 295 ? 14.702 1.964 -19.387 1.00 75.25 295 SER A C 1
ATOM 2312 O O . SER A 1 295 ? 14.273 2.089 -18.242 1.00 75.25 295 SER A O 1
ATOM 2314 N N . CYS A 1 296 ? 16.022 1.947 -19.656 1.00 68.56 296 CYS A N 1
ATOM 2315 C CA . CYS A 1 296 ? 17.075 2.133 -18.640 1.00 68.56 296 CYS A CA 1
ATOM 2316 C C . CYS A 1 296 ? 16.898 3.458 -17.906 1.00 68.56 296 CYS A C 1
ATOM 2318 O O . CYS A 1 296 ? 16.935 3.516 -16.681 1.00 68.56 296 CYS A O 1
ATOM 2320 N N . LEU A 1 297 ? 16.714 4.526 -18.678 1.00 73.25 297 LEU A N 1
ATOM 2321 C CA . LEU A 1 297 ? 16.594 5.882 -18.168 1.00 73.25 297 LEU A CA 1
ATOM 2322 C C . LEU A 1 297 ? 15.333 6.063 -17.311 1.00 73.25 297 LEU A C 1
ATOM 2324 O O . LEU A 1 297 ? 15.402 6.704 -16.267 1.00 73.25 297 LEU A O 1
ATOM 2328 N N . ILE A 1 298 ? 14.210 5.457 -17.709 1.00 77.25 298 ILE A N 1
ATOM 2329 C CA . ILE A 1 298 ? 12.979 5.448 -16.905 1.00 77.25 298 ILE A CA 1
ATOM 2330 C C . ILE A 1 298 ? 13.187 4.660 -15.611 1.00 77.25 298 ILE A C 1
ATOM 2332 O O . ILE A 1 298 ? 12.776 5.128 -14.557 1.00 77.25 298 ILE A O 1
ATOM 2336 N N . ALA A 1 299 ? 13.849 3.500 -15.664 1.00 71.62 299 ALA A N 1
ATOM 2337 C CA . ALA A 1 299 ? 14.106 2.697 -14.468 1.00 71.62 299 ALA A CA 1
ATOM 2338 C C . ALA A 1 299 ? 14.956 3.449 -13.428 1.00 71.62 299 ALA A C 1
ATOM 2340 O O . ALA A 1 299 ? 14.701 3.327 -12.237 1.00 71.62 299 ALA A O 1
ATOM 2341 N N . VAL A 1 300 ? 15.923 4.265 -13.867 1.00 72.69 300 VAL A N 1
ATOM 2342 C CA . VAL A 1 300 ? 16.709 5.144 -12.977 1.00 72.69 300 VAL A CA 1
ATOM 2343 C C . VAL A 1 300 ? 15.850 6.268 -12.379 1.00 72.69 300 VAL A C 1
ATOM 2345 O O . VAL A 1 300 ? 16.092 6.704 -11.256 1.00 72.69 300 VAL A O 1
ATOM 2348 N N . ALA A 1 301 ? 14.851 6.754 -13.117 1.00 76.69 301 ALA A N 1
ATOM 2349 C CA . ALA A 1 301 ? 13.948 7.805 -12.654 1.00 76.69 301 ALA A CA 1
ATOM 2350 C C . ALA A 1 301 ? 12.797 7.301 -11.776 1.00 76.69 301 ALA A C 1
ATOM 2352 O O . ALA A 1 301 ? 12.190 8.117 -11.096 1.00 76.69 301 ALA A O 1
ATOM 2353 N N . GLU A 1 302 ? 12.486 6.001 -11.783 1.00 78.00 302 GLU A N 1
ATOM 2354 C CA . GLU A 1 302 ? 11.277 5.428 -11.168 1.00 78.00 302 GLU A CA 1
ATOM 2355 C C . GLU A 1 302 ? 11.134 5.782 -9.676 1.00 78.00 302 GLU A C 1
ATOM 2357 O O . GLU A 1 302 ? 10.031 6.075 -9.219 1.00 78.00 302 GLU A O 1
ATOM 2362 N N . ASP A 1 303 ? 12.251 5.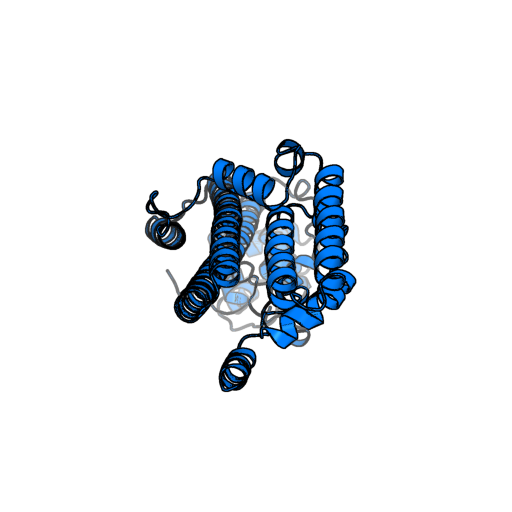862 -8.951 1.00 69.56 303 ASP A N 1
ATOM 2363 C CA . ASP A 1 303 ? 12.293 6.224 -7.527 1.00 69.56 303 ASP A CA 1
ATOM 2364 C C . ASP A 1 303 ? 12.341 7.747 -7.269 1.00 69.56 303 ASP A C 1
ATOM 2366 O O . ASP A 1 303 ? 12.497 8.179 -6.127 1.00 69.56 303 ASP A O 1
ATOM 2370 N N . ARG A 1 304 ? 12.224 8.580 -8.312 1.00 77.94 304 ARG A N 1
ATOM 2371 C CA . ARG A 1 304 ? 12.321 10.050 -8.252 1.00 77.94 304 ARG A CA 1
ATOM 2372 C C . ARG A 1 304 ? 11.054 10.699 -8.836 1.00 77.94 304 ARG A C 1
ATOM 2374 O O . ARG A 1 304 ? 11.014 11.009 -10.034 1.00 77.94 304 ARG A O 1
ATOM 2381 N N . PRO A 1 305 ? 10.000 10.920 -8.025 1.00 76.00 305 PRO A N 1
ATOM 2382 C CA . PRO A 1 305 ? 8.714 11.465 -8.481 1.00 76.00 305 PRO A CA 1
ATOM 2383 C C . PRO A 1 305 ? 8.830 12.796 -9.244 1.00 76.00 305 PRO A C 1
ATOM 2385 O O . PRO A 1 305 ? 8.125 13.039 -10.227 1.00 76.00 305 PRO A O 1
ATOM 2388 N N . GLU A 1 306 ? 9.759 13.654 -8.831 1.00 77.12 306 GLU A N 1
ATOM 2389 C CA . GLU A 1 306 ? 10.059 14.956 -9.430 1.00 77.12 306 GLU A CA 1
ATOM 2390 C C . GLU A 1 306 ? 10.625 14.821 -10.848 1.00 77.12 306 GLU A C 1
ATOM 2392 O O . GLU A 1 306 ? 10.390 15.681 -11.698 1.00 77.12 306 GLU A O 1
ATOM 2397 N N . VAL A 1 307 ? 11.355 13.736 -11.117 1.00 79.88 307 VAL A N 1
ATOM 2398 C CA . VAL A 1 307 ? 11.860 13.394 -12.451 1.00 79.88 307 VAL A CA 1
ATOM 2399 C C . VAL A 1 307 ? 10.744 12.772 -13.279 1.00 79.88 307 VAL A C 1
ATOM 2401 O O . VAL A 1 307 ? 10.492 13.224 -14.395 1.00 79.88 307 VAL A O 1
ATOM 2404 N N . MET A 1 308 ? 10.043 11.780 -12.725 1.00 81.56 308 MET A N 1
ATOM 2405 C CA . MET A 1 308 ? 8.971 11.049 -13.411 1.00 81.56 308 MET A CA 1
ATOM 2406 C C . MET A 1 308 ? 7.840 11.967 -13.874 1.00 81.56 308 MET A C 1
ATOM 2408 O O . MET A 1 308 ? 7.382 11.847 -15.005 1.00 81.56 308 MET A O 1
ATOM 2412 N N . SER A 1 309 ? 7.444 12.940 -13.051 1.00 79.94 309 SER A N 1
ATOM 2413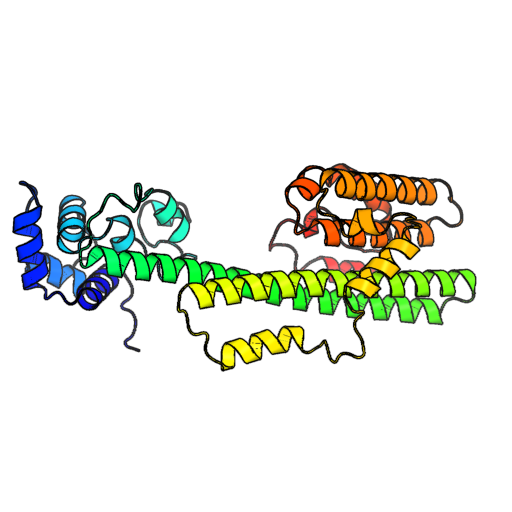 C CA . SER A 1 309 ? 6.413 13.934 -13.393 1.00 79.94 309 SER A CA 1
ATOM 2414 C C . SER A 1 309 ? 6.783 14.851 -14.566 1.00 79.94 309 SER A C 1
ATOM 2416 O O . SER A 1 309 ? 5.907 15.487 -15.150 1.00 79.94 309 SER A O 1
ATOM 2418 N N . ARG A 1 310 ? 8.068 14.923 -14.933 1.00 83.06 310 ARG A N 1
ATOM 2419 C CA . ARG A 1 310 ? 8.565 15.713 -16.071 1.00 83.06 310 ARG A CA 1
ATOM 2420 C C . ARG A 1 310 ? 8.705 14.892 -17.350 1.00 83.06 310 ARG A C 1
ATOM 2422 O O . ARG A 1 310 ? 8.974 15.466 -18.405 1.00 83.06 310 ARG A O 1
ATOM 2429 N N . ILE A 1 311 ? 8.560 13.570 -17.269 1.00 80.25 311 ILE A N 1
ATOM 2430 C CA . ILE A 1 311 ? 8.618 12.684 -18.428 1.00 80.25 311 ILE A CA 1
ATOM 2431 C C . ILE A 1 311 ? 7.232 12.643 -19.070 1.00 80.25 311 ILE A C 1
ATOM 2433 O O . ILE A 1 311 ? 6.257 12.183 -18.481 1.00 80.25 311 ILE A O 1
ATOM 2437 N N . ASP A 1 312 ? 7.149 13.101 -20.316 1.00 82.94 312 ASP A N 1
ATOM 2438 C CA . ASP A 1 312 ? 5.937 12.987 -21.123 1.00 82.94 312 ASP A CA 1
ATOM 2439 C C . ASP A 1 312 ? 5.815 11.562 -21.687 1.00 82.94 312 ASP A C 1
ATOM 2441 O O . ASP A 1 312 ? 6.289 11.253 -22.787 1.00 82.94 312 ASP A O 1
ATOM 2445 N N . PHE A 1 313 ? 5.212 10.672 -20.894 1.00 80.75 313 PHE A N 1
ATOM 2446 C CA . PHE A 1 313 ? 5.024 9.265 -21.255 1.00 80.75 313 PHE A CA 1
ATOM 2447 C C . PHE A 1 313 ? 4.185 9.078 -22.517 1.00 80.75 313 PHE A C 1
ATOM 2449 O O . PHE A 1 313 ? 4.462 8.158 -23.285 1.00 80.75 313 PHE A O 1
ATOM 2456 N N . PHE A 1 314 ? 3.236 9.976 -22.784 1.00 79.69 314 PHE A N 1
ATOM 24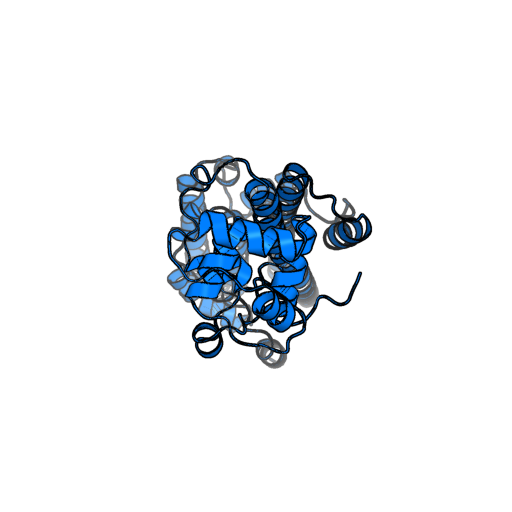57 C CA . PHE A 1 314 ? 2.400 9.912 -23.977 1.00 79.69 314 PHE A CA 1
ATOM 2458 C C . PHE A 1 314 ? 3.220 10.124 -25.244 1.00 79.69 314 PHE A C 1
ATOM 2460 O O . PHE A 1 314 ? 3.152 9.338 -26.196 1.00 79.69 314 PHE A O 1
ATOM 2467 N N . ASN A 1 315 ? 4.052 11.165 -25.262 1.00 77.81 315 ASN A N 1
ATOM 2468 C CA . ASN A 1 315 ? 4.930 11.419 -26.397 1.00 77.81 315 ASN A CA 1
ATOM 2469 C C . ASN A 1 315 ? 6.021 10.351 -26.531 1.00 77.81 315 ASN A C 1
ATOM 2471 O O . ASN A 1 315 ? 6.391 9.995 -27.655 1.00 77.81 315 ASN A O 1
ATOM 2475 N N . LEU A 1 316 ? 6.497 9.804 -25.413 1.00 79.88 316 LEU A N 1
ATOM 2476 C CA . LEU A 1 316 ? 7.486 8.732 -25.405 1.00 79.88 316 LEU A CA 1
ATOM 2477 C C . LEU A 1 316 ? 6.922 7.414 -25.954 1.00 79.88 316 LEU A C 1
ATOM 2479 O O . LEU A 1 316 ? 7.527 6.818 -26.847 1.00 79.88 316 LEU A O 1
ATOM 2483 N N . ASP A 1 317 ? 5.741 6.994 -25.495 1.00 79.81 317 ASP A N 1
ATOM 2484 C CA . ASP A 1 317 ? 5.037 5.811 -26.000 1.00 79.81 317 ASP A CA 1
ATOM 2485 C C . ASP A 1 317 ? 4.688 5.983 -27.477 1.00 79.81 317 ASP A C 1
ATOM 2487 O O . ASP A 1 317 ? 4.989 5.113 -28.293 1.00 79.81 317 ASP A O 1
ATOM 2491 N N . ARG A 1 318 ? 4.164 7.151 -27.867 1.00 80.19 318 ARG A N 1
ATOM 2492 C CA . ARG A 1 318 ? 3.894 7.468 -29.274 1.00 80.19 318 ARG A CA 1
ATOM 2493 C C . ARG A 1 318 ? 5.147 7.354 -30.141 1.00 80.19 318 ARG A C 1
ATOM 2495 O O . ARG A 1 318 ? 5.058 6.858 -31.264 1.00 80.19 318 ARG A O 1
ATOM 2502 N N . ALA A 1 319 ? 6.298 7.809 -29.649 1.00 76.19 319 ALA A N 1
ATOM 2503 C CA . ALA A 1 319 ? 7.557 7.725 -30.380 1.00 76.19 319 ALA A CA 1
ATOM 2504 C C . ALA A 1 319 ? 8.100 6.291 -30.478 1.00 76.19 319 ALA A C 1
ATOM 2506 O O . ALA A 1 319 ? 8.775 5.968 -31.455 1.00 76.19 319 ALA A O 1
ATOM 2507 N N . LEU A 1 320 ? 7.785 5.440 -29.500 1.00 79.50 320 LEU A N 1
ATOM 2508 C CA . LEU A 1 320 ? 8.207 4.041 -29.447 1.00 79.50 320 LEU A CA 1
ATOM 2509 C C . LEU A 1 320 ? 7.176 3.060 -30.007 1.00 79.50 320 LEU A C 1
ATOM 2511 O O . LEU A 1 320 ? 7.505 1.891 -30.187 1.00 79.50 320 LEU A O 1
ATOM 2515 N N . ARG A 1 321 ? 5.969 3.522 -30.345 1.00 82.69 321 ARG A N 1
ATOM 2516 C CA . ARG A 1 321 ? 4.855 2.688 -30.815 1.00 82.69 321 ARG A CA 1
ATOM 2517 C C . ARG A 1 321 ? 5.205 1.826 -32.025 1.00 82.69 321 ARG A C 1
ATOM 2519 O O . ARG A 1 321 ? 4.780 0.681 -32.111 1.00 82.69 321 ARG A O 1
ATOM 2526 N N . GLU A 1 322 ? 5.996 2.363 -32.952 1.00 72.75 322 GLU A N 1
ATOM 2527 C CA . GLU A 1 322 ? 6.478 1.613 -34.120 1.00 72.75 322 GLU A CA 1
ATOM 2528 C C . GLU A 1 322 ? 7.368 0.437 -33.686 1.00 72.75 322 GLU A C 1
ATOM 2530 O O . GLU A 1 322 ? 7.258 -0.657 -34.230 1.00 72.75 322 GLU A O 1
ATOM 2535 N N . VAL A 1 323 ? 8.193 0.626 -32.654 1.00 71.12 323 VAL A N 1
ATOM 2536 C CA . VAL A 1 323 ? 9.086 -0.404 -32.100 1.00 71.12 323 VAL A CA 1
ATOM 2537 C C . VAL A 1 323 ? 8.301 -1.436 -31.308 1.00 71.12 323 VAL A C 1
ATOM 2539 O O . VAL A 1 323 ? 8.486 -2.633 -31.509 1.00 71.12 323 VAL A O 1
ATOM 2542 N N . THR A 1 324 ? 7.405 -0.988 -30.429 1.00 73.81 324 THR A N 1
ATOM 2543 C CA . THR A 1 324 ? 6.607 -1.882 -29.587 1.00 73.81 324 THR A CA 1
ATOM 2544 C C . THR A 1 324 ? 5.684 -2.753 -30.422 1.00 73.81 324 THR A C 1
ATOM 2546 O O . THR A 1 324 ? 5.643 -3.963 -30.218 1.00 73.81 324 THR A O 1
ATOM 2549 N N . TRP A 1 325 ? 5.049 -2.182 -31.448 1.00 75.81 325 TRP A N 1
ATOM 2550 C CA . TRP A 1 325 ? 4.237 -2.937 -32.397 1.00 75.81 325 TRP A CA 1
ATOM 2551 C C . TRP A 1 325 ? 5.064 -3.935 -33.214 1.00 75.81 325 TRP A C 1
ATOM 2553 O O . TRP A 1 325 ? 4.731 -5.115 -33.265 1.00 75.81 325 TRP A O 1
ATOM 2563 N N . THR A 1 326 ? 6.158 -3.480 -33.834 1.00 65.44 326 THR A N 1
ATOM 2564 C CA . THR A 1 326 ? 6.956 -4.314 -34.754 1.00 65.44 326 THR A CA 1
ATOM 2565 C C . THR A 1 326 ? 7.678 -5.450 -34.031 1.00 65.44 326 THR A C 1
ATOM 2567 O O . THR A 1 326 ? 7.831 -6.539 -34.577 1.00 65.44 326 THR A O 1
ATOM 2570 N N . CYS A 1 327 ? 8.124 -5.213 -32.799 1.00 60.44 327 CYS A N 1
ATOM 2571 C CA . CYS A 1 327 ? 8.864 -6.193 -32.008 1.00 60.44 327 CYS A CA 1
ATOM 2572 C C . CYS A 1 327 ? 7.973 -7.005 -31.055 1.00 60.44 327 CYS A C 1
ATOM 2574 O O . CYS A 1 327 ? 8.492 -7.874 -30.359 1.00 60.44 327 CYS A O 1
ATOM 2576 N N . GLY A 1 328 ? 6.673 -6.698 -30.967 1.00 66.12 328 GLY A N 1
ATOM 2577 C CA . GLY A 1 328 ? 5.791 -7.265 -29.942 1.00 66.12 328 GLY A CA 1
ATOM 2578 C C . GLY A 1 328 ? 6.226 -6.918 -28.511 1.00 66.12 328 GLY A C 1
ATOM 2579 O O . GLY A 1 328 ? 6.010 -7.711 -27.597 1.00 66.12 328 GLY A O 1
ATOM 2580 N N . LEU A 1 329 ? 6.877 -5.765 -28.314 1.00 68.31 329 LEU A N 1
ATOM 2581 C CA . LEU A 1 329 ? 7.313 -5.298 -26.994 1.00 68.31 329 LEU A CA 1
ATOM 2582 C C . LEU A 1 329 ? 6.164 -4.568 -26.278 1.00 68.31 329 LEU A C 1
ATOM 2584 O O . LEU A 1 329 ? 5.299 -3.984 -26.936 1.00 68.31 329 LEU A O 1
ATOM 2588 N N . PRO A 1 330 ? 6.133 -4.574 -24.935 1.00 64.31 330 PRO A N 1
ATOM 2589 C CA . PRO A 1 330 ? 5.109 -3.860 -24.184 1.00 64.31 330 PRO A CA 1
ATOM 2590 C C . PRO A 1 330 ? 5.192 -2.337 -24.390 1.00 64.31 330 PRO A C 1
ATOM 2592 O O . PRO A 1 330 ? 6.265 -1.768 -24.567 1.00 64.31 330 PRO A O 1
ATOM 2595 N N . SER A 1 331 ? 4.031 -1.680 -24.349 1.00 71.44 331 SER A N 1
ATOM 2596 C CA . SER A 1 331 ? 3.910 -0.216 -24.268 1.00 71.44 331 SER A CA 1
ATOM 2597 C C . SER A 1 331 ? 4.539 0.310 -22.971 1.00 71.44 331 SER A C 1
ATOM 2599 O O . SER A 1 331 ? 4.469 -0.363 -21.940 1.00 71.44 331 SER A O 1
ATOM 2601 N N . ILE A 1 332 ? 5.128 1.512 -23.018 1.00 67.25 332 ILE A N 1
ATOM 2602 C CA . ILE A 1 332 ? 5.757 2.133 -21.841 1.00 67.25 332 ILE A CA 1
ATOM 2603 C C . ILE A 1 332 ? 4.699 2.711 -20.892 1.00 67.25 332 ILE A C 1
ATOM 2605 O O . ILE A 1 332 ? 4.797 2.491 -19.688 1.00 67.25 332 ILE A O 1
ATOM 2609 N N . GLU A 1 333 ? 3.661 3.379 -21.411 1.00 62.00 333 GLU A N 1
ATOM 2610 C CA . GLU A 1 333 ? 2.573 3.953 -20.592 1.00 62.00 333 GLU A CA 1
ATOM 2611 C C . GLU A 1 333 ? 1.889 2.901 -19.709 1.00 62.00 333 GLU A C 1
ATOM 2613 O O . GLU A 1 333 ? 1.617 3.140 -18.534 1.00 62.00 333 GLU A O 1
ATOM 2618 N N . LYS A 1 334 ? 1.658 1.702 -20.255 1.00 54.84 334 LYS A N 1
ATOM 2619 C CA . LYS A 1 334 ? 0.955 0.617 -19.552 1.00 54.84 334 LYS A CA 1
ATOM 2620 C C . LYS A 1 334 ? 1.805 -0.117 -18.510 1.00 54.84 334 LYS A C 1
ATOM 2622 O O . LYS A 1 334 ? 1.276 -0.956 -17.792 1.00 54.84 334 LYS A O 1
ATOM 2627 N N . GLY A 1 335 ? 3.107 0.161 -18.428 1.00 49.72 335 GLY A N 1
ATOM 2628 C CA . GLY A 1 335 ? 3.994 -0.412 -17.411 1.00 49.72 335 GLY A CA 1
ATOM 2629 C C . GLY A 1 335 ? 3.961 0.320 -16.066 1.00 49.72 335 GLY A C 1
ATOM 2630 O O . GLY A 1 335 ? 4.440 -0.236 -15.081 1.00 49.72 335 GLY A O 1
ATOM 2631 N N . CYS A 1 336 ? 3.411 1.541 -16.030 1.00 43.62 336 CYS A N 1
ATOM 2632 C CA . CYS A 1 336 ? 3.398 2.410 -14.849 1.00 43.62 336 CYS A CA 1
ATOM 2633 C C . CYS A 1 336 ? 2.053 2.445 -14.098 1.00 43.62 336 CYS A C 1
ATOM 2635 O O . CYS A 1 336 ? 2.022 2.945 -12.979 1.00 43.62 336 CYS A O 1
ATOM 2637 N N . SER A 1 337 ? 0.957 1.924 -14.667 1.00 40.97 337 SER A N 1
ATOM 2638 C CA . SER A 1 337 ? -0.351 1.831 -13.995 1.00 40.97 337 SER A CA 1
ATOM 2639 C C . SER A 1 337 ? -0.811 0.372 -13.882 1.00 40.97 337 SER A C 1
ATOM 2641 O O . SER A 1 337 ? -0.832 -0.346 -14.877 1.00 40.97 337 SER A O 1
ATOM 2643 N N . ASP A 1 338 ? -1.171 -0.041 -12.674 1.00 46.28 338 ASP A N 1
ATOM 2644 C CA . ASP A 1 338 ? -1.358 -1.413 -12.189 1.00 46.28 338 ASP A CA 1
ATOM 2645 C C . ASP A 1 338 ? -2.327 -2.389 -12.918 1.00 46.28 338 ASP A C 1
ATOM 2647 O O . ASP A 1 338 ? -3.241 -2.024 -13.652 1.00 46.28 338 ASP A O 1
ATOM 2651 N N . ALA A 1 339 ? -2.110 -3.668 -12.566 1.00 39.28 339 ALA A N 1
ATOM 2652 C CA . ALA A 1 339 ? -3.029 -4.810 -12.378 1.00 39.28 339 ALA A CA 1
ATOM 2653 C C . ALA A 1 339 ? -3.743 -5.538 -13.545 1.00 39.28 339 ALA A C 1
ATOM 2655 O O . ALA A 1 339 ? -3.798 -6.767 -13.482 1.00 39.28 339 ALA A O 1
ATOM 2656 N N . ASP A 1 340 ? -4.221 -4.900 -14.614 1.00 36.94 340 ASP A N 1
ATOM 2657 C CA . ASP A 1 340 ? -5.280 -5.540 -15.440 1.00 36.94 340 ASP A CA 1
ATOM 2658 C C . ASP A 1 340 ? -4.835 -6.242 -16.751 1.00 36.94 340 ASP A C 1
ATOM 2660 O O . ASP A 1 340 ? -5.660 -6.557 -17.607 1.00 36.94 340 ASP A O 1
ATOM 2664 N N . TYR A 1 341 ? -3.540 -6.511 -16.967 1.00 41.78 341 TYR A N 1
ATOM 2665 C CA . TYR A 1 341 ? -3.022 -6.794 -18.327 1.00 41.78 341 TYR A CA 1
ATOM 2666 C C . TYR A 1 341 ? -2.752 -8.265 -18.724 1.00 41.78 341 TYR A C 1
ATOM 2668 O O . TYR A 1 341 ? -2.166 -8.515 -19.779 1.00 41.78 341 TYR A O 1
ATOM 2676 N N . TYR A 1 342 ? -3.092 -9.269 -17.918 1.00 46.09 342 TYR A N 1
ATOM 2677 C CA . TYR A 1 342 ? -2.291 -10.507 -17.947 1.00 46.09 342 TYR A CA 1
ATOM 2678 C C . TYR A 1 342 ? -2.703 -11.659 -18.891 1.00 46.09 342 TYR A C 1
ATOM 2680 O O . TYR A 1 342 ? -1.975 -12.648 -18.914 1.00 46.09 342 TYR A O 1
ATOM 2688 N N . GLU A 1 343 ? -3.744 -11.562 -19.733 1.00 38.84 343 GLU A N 1
ATOM 2689 C CA . GLU A 1 343 ? -4.151 -12.719 -20.576 1.00 38.84 343 GLU A CA 1
ATOM 2690 C C . GLU A 1 343 ? -3.925 -12.593 -22.101 1.00 38.84 343 GLU A C 1
ATOM 2692 O O . GLU A 1 343 ? -3.699 -13.600 -22.770 1.00 38.84 343 GLU A O 1
ATOM 2697 N N . GLU A 1 344 ? -3.899 -11.398 -22.697 1.00 38.38 344 GLU A N 1
ATOM 2698 C CA . GLU A 1 344 ? -3.908 -11.264 -24.173 1.00 38.38 344 GLU A CA 1
ATOM 2699 C C . GLU A 1 344 ? -2.548 -11.243 -24.929 1.00 38.38 344 GLU A C 1
ATOM 2701 O O . GLU A 1 344 ? -2.502 -11.739 -26.063 1.00 38.38 344 GLU A O 1
ATOM 2706 N N . PRO A 1 345 ? -1.425 -10.699 -24.406 1.00 39.81 345 PRO A N 1
ATOM 2707 C CA . PRO A 1 345 ? -0.243 -10.408 -25.239 1.00 39.81 345 PRO A CA 1
ATOM 2708 C C . PRO A 1 345 ? 0.579 -11.625 -25.695 1.00 39.81 345 PRO A C 1
ATOM 2710 O O . PRO A 1 345 ? 1.183 -11.586 -26.769 1.00 39.81 345 PRO A O 1
ATOM 2713 N N . LEU A 1 346 ? 0.595 -12.716 -24.919 1.00 36.59 346 LEU A N 1
ATOM 2714 C CA . LEU A 1 346 ? 1.409 -13.906 -25.220 1.00 36.59 346 LEU A CA 1
ATOM 2715 C C . LEU A 1 346 ? 0.929 -14.645 -26.480 1.00 36.59 346 LEU A C 1
ATOM 2717 O O . LEU A 1 346 ? 1.747 -15.162 -27.242 1.00 36.59 346 LEU A O 1
ATOM 2721 N N . SER A 1 347 ? -0.377 -14.612 -26.768 1.00 39.34 347 SER A N 1
ATOM 2722 C CA . SER A 1 347 ? -0.933 -15.197 -27.998 1.00 39.34 347 SER A CA 1
ATOM 2723 C C . SER A 1 347 ? -0.490 -14.444 -29.262 1.00 39.34 347 SER A C 1
ATOM 2725 O O . SER A 1 347 ? -0.275 -15.048 -30.313 1.00 39.34 347 SER A O 1
ATOM 2727 N N . ARG A 1 348 ? -0.290 -13.121 -29.166 1.00 39.53 348 ARG A N 1
ATOM 2728 C CA . ARG A 1 348 ? 0.053 -12.263 -30.312 1.00 39.53 348 ARG A CA 1
ATOM 2729 C C . ARG A 1 348 ? 1.545 -12.287 -30.637 1.00 39.53 348 ARG A C 1
ATOM 2731 O O . ARG A 1 348 ? 1.895 -12.292 -31.814 1.00 39.53 348 ARG A O 1
ATOM 2738 N N . ALA A 1 349 ? 2.414 -12.386 -29.628 1.00 35.88 349 ALA A N 1
ATOM 2739 C CA . ALA A 1 349 ? 3.852 -12.566 -29.842 1.00 35.88 349 ALA A CA 1
ATOM 2740 C C . ALA A 1 349 ? 4.159 -13.895 -30.557 1.00 35.88 349 ALA A C 1
ATOM 2742 O O . ALA A 1 349 ? 5.011 -13.931 -31.440 1.00 35.88 349 ALA A O 1
ATOM 2743 N N . SER A 1 350 ? 3.404 -14.962 -30.263 1.00 34.94 350 SER A N 1
ATOM 2744 C CA . SER A 1 350 ? 3.552 -16.244 -30.963 1.00 34.94 350 SER A CA 1
ATOM 2745 C C . SER A 1 350 ? 3.173 -16.178 -32.450 1.00 34.94 350 SER A C 1
ATOM 2747 O O . SER A 1 350 ? 3.778 -16.881 -33.254 1.00 34.94 350 SER A O 1
ATOM 2749 N N . ASN A 1 351 ? 2.218 -15.324 -32.832 1.00 35.59 351 ASN A N 1
ATOM 2750 C CA . ASN A 1 351 ? 1.790 -15.151 -34.229 1.00 35.59 351 ASN A CA 1
ATOM 2751 C C . ASN A 1 351 ? 2.710 -14.222 -35.042 1.00 35.59 351 ASN A C 1
ATOM 2753 O O . ASN A 1 351 ? 2.748 -14.307 -36.266 1.00 35.59 351 ASN A O 1
ATOM 2757 N N . ALA A 1 352 ? 3.484 -13.355 -34.384 1.00 35.25 352 ALA A N 1
ATOM 2758 C CA . ALA A 1 352 ? 4.525 -12.554 -35.036 1.00 35.25 352 ALA A CA 1
ATOM 2759 C C . ALA A 1 352 ? 5.821 -13.352 -35.297 1.00 35.25 352 ALA A C 1
ATOM 2761 O O . ALA A 1 352 ? 6.689 -12.893 -36.034 1.00 35.25 352 ALA A O 1
ATOM 2762 N N . LEU A 1 353 ? 5.957 -14.544 -34.702 1.00 34.44 353 LEU A N 1
ATOM 2763 C CA . LEU A 1 353 ? 7.115 -15.439 -34.834 1.00 34.44 353 LEU A CA 1
ATOM 2764 C C . LEU A 1 353 ? 7.004 -16.432 -36.006 1.00 34.44 353 LEU A C 1
ATOM 2766 O O . LEU A 1 353 ? 7.908 -17.243 -36.192 1.00 34.44 353 LEU A O 1
ATOM 2770 N N . SER A 1 354 ? 5.920 -16.380 -36.787 1.00 29.81 354 SER A N 1
ATOM 2771 C CA . SER A 1 354 ? 5.700 -17.236 -37.963 1.00 29.81 354 SER A CA 1
ATOM 2772 C C . SER A 1 354 ? 5.957 -16.537 -39.308 1.00 29.81 354 SER A C 1
ATOM 2774 O O . SER A 1 354 ? 5.506 -17.047 -40.333 1.00 29.81 354 SER A O 1
ATOM 2776 N N . TRP A 1 355 ? 6.634 -15.382 -39.309 1.00 31.92 355 TRP A N 1
ATOM 2777 C CA . TRP A 1 355 ? 7.041 -14.633 -40.507 1.00 31.92 355 TRP A CA 1
ATOM 2778 C C . TRP A 1 355 ? 8.558 -14.504 -40.603 1.00 31.92 355 TRP A C 1
ATOM 2780 O O . TRP A 1 355 ? 9.188 -14.180 -39.567 1.00 31.92 355 TRP A O 1
#

Radius of gyration: 27.81 Å; Cα contacts (8 Å, |Δi|>4): 320; chains: 1; bounding box: 59×36×78 Å

Organism: NCBI:txid1798155

Mean predicted aligned error: 12.93 Å

Secondary structure (DSSP, 8-state):
------SHHHHHHHHHHHTT--HHHHHHHHHHHSTTS-PPPHHHHHHHHTTS-----HHHHHHHHHHHT--HHHHHS-TTSTTSB---TTTTTTT-BHHHHHHHS----TTSS-SSHHHHHHHHHHHHHHHHHHHHHHHHHHHHHHHHHHHHHHHHHHHHHHHHH---HHHHHHHHHHHHHHHHHHHHHHHHHHHHHHHHHHHHHHTT----HHHHHHHHHHHTT--TTSSPPHHHHHHHHHHHTT-S-THHHHSS-HHHHHHHHHHHHHHHHHHHHH-GGGHHHHHHHHHHHHHHHHHHHTT-HHHHTTS-HHHHHHHHHHHHHHHTPPPSGGGSS-S---SSHHHHHHHHTT-

Sequence (355 aa):
MRKRSEGLGGRIAWLRHLSGLSVEDVVAASERKSAGVNPLKESTLRNLESGRKKDLSLAELVALSAALDLPPALLVVDFLRPFDASGVEPFDRLGMTNREVMALFPIGSWDEIGHGAGYKMKQLVGKAVLIENSLSELSFVMRSGQNMQFKYEDLRLIVKRRAVTSSSEDIRQAWEEQLTAADVLFSIRLYHLRSRHQGILDGMASMGVSIPERIKEKLCGVFSWSDETSLLPYDKAMSRLANLLDLSDEHALKGDDDSKLARVIIGNAGRLLGEAKRNVRRRFPHLLRAYFMISCLIAVAEDRPEVMSRIDFFNLDRALREVTWTCGLPSIEKGCSDADYYEEPLSRASNALSW

InterPro domains:
  IPR001387 Cro/C1-type, helix-turn-helix domain [PS50943] (43-75)
  IPR001387 Cro/C1-type, helix-turn-helix domain [SM00530] (11-75)
  IPR010982 Lambda repressor-like, DNA-binding domain superfamily [G3DSA:1.10.260.40] (1-79)